Protein AF-A0A0D0BXS2-F1 (afdb_monomer_lite)

Sequence (291 aa):
MDSAITPNTKLHFFMQHTIHWKCDSGHEFTSDPAHFHPALRYTPGDIQRFLSLQSVSKKIILNDYLHYVIPRDPGNGPTSAPGLPPVHLTPSKSCPYSGCRSTASQITCIYTSWPKFLHISPPKEALSNFDGVSIHMSHTLKIPSVFGSNASDTPCVTYELVGRSVFQNGHFTSDLLIPQNGKLSTCHYNDMRGGKLEVHGDETVIDNDPIVGVEDFYAYVRTSDIASVRSDISAIKQAYFDLETAWSKYFRPVYDLTREGAPTVPKSDPSFQRANPHYQLTNNHSMYVNT

Radius of gyration: 23.5 Å; chains: 1; bounding box: 70×74×64 Å

Foldseek 3Di:
DPPPPPPPVLQAAFKKKWWWFAWPVGDIDIDDIAPTQRADEDALVLLVLVCLQVVVDLEAEVQVSLLQQPDFRCDPDPNPGHTHGHPLPPDWDADPDPPDRTTRPHGFKMKMFAHQKHKYFDNVVSCVVPPPHDYFYDQKHWYFLARLDPPPPGDTFMKGWAWFWFDAPNDIKIWGFDDDPNFTFTWIADVVVVGDTHTPGHPCVRRDDPPGGGTGIIMIGTPDPDRMHMYTSVSSVVSNVVSVVSSVVSVDPQDPVVDPDDHDDDDDDPDDDDDDDDDDDDDDDDDDDDD

Structure (mmCIF, N/CA/C/O backbone):
data_AF-A0A0D0BXS2-F1
#
_entry.id   AF-A0A0D0BXS2-F1
#
loop_
_atom_site.group_PDB
_atom_site.id
_atom_site.type_symbol
_atom_site.label_atom_id
_atom_site.label_alt_id
_atom_site.label_comp_id
_atom_site.label_asym_id
_atom_site.label_entity_id
_atom_site.label_seq_id
_atom_site.pdbx_PDB_ins_code
_atom_site.Cartn_x
_atom_site.Cartn_y
_atom_site.Cartn_z
_atom_site.occupancy
_atom_site.B_iso_or_equiv
_atom_site.auth_seq_id
_atom_site.auth_comp_id
_atom_site.auth_asym_id
_atom_site.auth_atom_id
_atom_site.pdbx_PDB_model_num
ATOM 1 N N . MET A 1 1 ? -25.187 2.189 -28.792 1.00 35.41 1 MET A N 1
ATOM 2 C CA . MET A 1 1 ? -25.341 1.379 -27.569 1.00 35.41 1 MET A CA 1
ATOM 3 C C . MET A 1 1 ? -23.968 1.309 -26.948 1.00 35.41 1 MET A C 1
ATOM 5 O O . MET A 1 1 ? -23.161 0.497 -27.380 1.00 35.41 1 MET A O 1
ATOM 9 N N . ASP A 1 2 ? -23.679 2.229 -26.034 1.00 36.03 2 ASP A N 1
ATOM 10 C CA . ASP A 1 2 ? -22.425 2.213 -25.291 1.00 36.03 2 ASP A CA 1
ATOM 11 C C . ASP A 1 2 ? -22.462 0.988 -24.387 1.00 36.03 2 ASP A C 1
ATOM 13 O O . ASP A 1 2 ? -23.286 0.894 -23.476 1.00 36.03 2 ASP A O 1
ATOM 17 N N . SER A 1 3 ? -21.638 -0.008 -24.702 1.00 39.94 3 SER A N 1
ATOM 18 C CA . SER A 1 3 ? -21.429 -1.147 -23.822 1.00 39.94 3 SER A CA 1
ATOM 19 C C . SER A 1 3 ? -20.961 -0.593 -22.483 1.00 39.94 3 SER A C 1
ATOM 21 O O . SER A 1 3 ? -19.855 -0.054 -22.403 1.00 39.94 3 SER A O 1
ATOM 23 N N . ALA A 1 4 ? -21.814 -0.677 -21.461 1.00 44.69 4 ALA A N 1
ATOM 24 C CA . ALA A 1 4 ? -21.466 -0.305 -20.103 1.00 44.69 4 ALA A CA 1
ATOM 25 C C . ALA A 1 4 ? -20.194 -1.070 -19.728 1.00 44.69 4 ALA A C 1
ATOM 27 O O . ALA A 1 4 ? -20.228 -2.289 -19.544 1.00 44.69 4 ALA A O 1
ATOM 28 N N . ILE A 1 5 ? -19.064 -0.360 -19.697 1.00 46.12 5 ILE A N 1
ATOM 29 C CA . ILE A 1 5 ? -17.786 -0.897 -19.247 1.00 46.12 5 ILE A CA 1
ATOM 30 C C . ILE A 1 5 ? -18.046 -1.350 -17.820 1.00 46.12 5 ILE A C 1
ATOM 32 O O . ILE A 1 5 ? -18.224 -0.523 -16.928 1.00 46.12 5 ILE A O 1
ATOM 36 N N . THR A 1 6 ? -18.161 -2.659 -17.615 1.00 47.62 6 THR A N 1
ATOM 37 C CA . THR A 1 6 ? -18.352 -3.204 -16.277 1.00 47.62 6 THR A CA 1
ATOM 38 C C . THR A 1 6 ? -17.103 -2.817 -15.492 1.00 47.62 6 THR A C 1
ATOM 40 O O . THR A 1 6 ? -16.007 -3.204 -15.912 1.00 47.62 6 THR A O 1
ATOM 43 N N . PRO A 1 7 ? -17.211 -2.012 -14.419 1.00 55.47 7 PRO A N 1
ATOM 44 C CA . PRO A 1 7 ? -16.042 -1.598 -13.667 1.00 55.47 7 PRO A CA 1
ATOM 45 C C . PRO A 1 7 ? -15.319 -2.856 -13.206 1.00 55.47 7 PRO A C 1
ATOM 47 O O . PRO A 1 7 ? -15.909 -3.710 -12.541 1.00 55.47 7 PRO A O 1
ATOM 50 N N . ASN A 1 8 ? -14.058 -3.011 -13.606 1.00 69.81 8 ASN A N 1
ATOM 51 C CA . ASN A 1 8 ? -13.262 -4.133 -13.149 1.00 69.81 8 ASN A CA 1
ATOM 52 C C . ASN A 1 8 ? -13.026 -3.926 -11.652 1.00 69.81 8 ASN A C 1
ATOM 54 O O . ASN A 1 8 ? -12.156 -3.153 -11.258 1.00 69.81 8 ASN A O 1
ATOM 58 N N . THR A 1 9 ? -13.823 -4.597 -10.820 1.00 75.06 9 THR A N 1
ATOM 59 C CA . THR A 1 9 ? -13.767 -4.520 -9.353 1.00 75.06 9 THR A CA 1
ATOM 60 C C . THR A 1 9 ? -12.361 -4.777 -8.821 1.00 75.06 9 THR A C 1
ATOM 62 O O . THR A 1 9 ? -11.995 -4.234 -7.784 1.00 75.06 9 THR A O 1
ATOM 65 N N . LYS A 1 10 ? -11.516 -5.502 -9.566 1.00 74.94 10 LYS A N 1
ATOM 66 C CA . LYS A 1 10 ? -10.106 -5.690 -9.213 1.00 74.94 10 LYS A CA 1
ATOM 67 C C . LYS A 1 10 ? -9.336 -4.368 -9.156 1.00 74.94 10 LYS A C 1
ATOM 69 O O . LYS A 1 10 ? -8.554 -4.179 -8.240 1.00 74.94 10 LYS A O 1
ATOM 74 N N . LEU A 1 11 ? -9.611 -3.403 -10.032 1.00 75.94 11 LEU A N 1
ATOM 75 C CA . LEU A 1 11 ? -8.947 -2.089 -9.999 1.00 75.94 11 LEU A CA 1
ATOM 76 C C . LEU A 1 11 ? -9.306 -1.263 -8.752 1.00 75.94 11 LEU A C 1
ATOM 78 O O . LEU A 1 11 ? -8.595 -0.321 -8.407 1.00 75.94 11 LEU A O 1
ATOM 82 N N . HIS A 1 12 ? -10.394 -1.605 -8.056 1.00 85.56 12 HIS A N 1
ATOM 83 C CA . HIS A 1 12 ? -10.779 -0.916 -6.828 1.00 85.56 12 HIS A CA 1
ATOM 84 C C . HIS A 1 12 ? -10.009 -1.392 -5.602 1.00 85.56 12 HIS A C 1
ATOM 86 O O . HIS A 1 12 ? -9.863 -0.594 -4.685 1.00 85.56 12 HIS A O 1
ATOM 92 N N . PHE A 1 13 ? -9.517 -2.631 -5.589 1.00 83.75 13 PHE A N 1
ATOM 93 C CA . PHE A 1 13 ? -8.925 -3.253 -4.396 1.00 83.75 13 PHE A CA 1
ATOM 94 C C . PHE A 1 13 ? -7.504 -3.770 -4.609 1.00 83.75 13 PHE A C 1
ATOM 96 O O . PHE A 1 13 ? -6.814 -4.079 -3.645 1.00 83.75 13 PHE A O 1
ATOM 103 N N . PHE A 1 14 ? -7.061 -3.886 -5.860 1.00 83.56 14 PHE A N 1
ATOM 104 C CA . PHE A 1 14 ? -5.799 -4.520 -6.187 1.00 83.56 14 PHE A CA 1
ATOM 105 C C . PHE A 1 14 ? -4.852 -3.544 -6.871 1.00 83.56 14 PHE A C 1
ATOM 107 O O . PHE A 1 14 ? -5.228 -2.855 -7.821 1.00 83.56 14 PHE A O 1
ATOM 114 N N . MET A 1 15 ? -3.598 -3.536 -6.421 1.00 84.25 15 MET A N 1
ATOM 115 C CA . MET A 1 15 ? -2.531 -2.853 -7.147 1.00 84.25 15 MET A CA 1
ATOM 116 C C . MET A 1 15 ? -2.131 -3.657 -8.382 1.00 84.25 15 MET A C 1
ATOM 118 O O . MET A 1 15 ? -2.290 -4.879 -8.428 1.00 84.25 15 MET A O 1
ATOM 122 N N . GLN A 1 16 ? -1.560 -2.974 -9.366 1.00 83.06 16 GLN A N 1
ATOM 123 C CA . GLN A 1 16 ? -1.000 -3.615 -10.548 1.00 83.06 16 GLN A CA 1
ATOM 124 C C . GLN A 1 16 ? 0.311 -2.949 -10.953 1.00 83.06 16 GLN A C 1
ATOM 126 O O . GLN A 1 16 ? 0.379 -1.727 -11.092 1.00 83.06 16 GLN A O 1
ATOM 131 N N . HIS A 1 17 ? 1.344 -3.761 -11.177 1.00 83.69 17 HIS A N 1
ATOM 132 C CA . HIS A 1 17 ? 2.637 -3.300 -11.670 1.00 83.69 17 HIS A CA 1
ATOM 133 C C . HIS A 1 17 ? 2.771 -3.606 -13.162 1.00 83.69 17 HIS A C 1
ATOM 135 O O . HIS A 1 17 ? 2.571 -4.738 -13.602 1.00 83.69 17 HIS A O 1
ATOM 141 N N . THR A 1 18 ? 3.130 -2.591 -13.939 1.00 85.38 18 THR A N 1
ATOM 142 C CA . THR A 1 18 ? 3.444 -2.706 -15.364 1.00 85.38 18 THR A CA 1
ATOM 143 C C . THR A 1 18 ? 4.918 -2.386 -15.554 1.00 85.38 18 THR A C 1
ATOM 145 O O . THR A 1 18 ? 5.377 -1.305 -15.182 1.00 85.38 18 THR A O 1
ATOM 148 N N . ILE A 1 19 ? 5.667 -3.344 -16.095 1.00 85.69 19 ILE A N 1
ATOM 149 C CA . ILE A 1 19 ? 7.124 -3.269 -16.211 1.00 85.69 19 ILE A CA 1
ATOM 150 C C . ILE A 1 19 ? 7.483 -3.005 -17.668 1.00 85.69 19 ILE A C 1
ATOM 152 O O . ILE A 1 19 ? 7.096 -3.770 -18.557 1.00 85.69 19 ILE A O 1
ATOM 156 N N . HIS A 1 20 ? 8.245 -1.942 -17.904 1.00 88.44 20 HIS A N 1
ATOM 157 C CA . HIS A 1 20 ? 8.787 -1.624 -19.218 1.00 88.44 20 HIS A CA 1
ATOM 158 C C . HIS A 1 20 ? 10.226 -2.104 -19.311 1.00 88.44 20 HIS A C 1
ATOM 160 O O . HIS A 1 20 ? 11.033 -1.880 -18.408 1.00 88.44 20 HIS A O 1
ATOM 166 N N . TRP A 1 21 ? 10.534 -2.756 -20.420 1.00 89.00 21 TRP A N 1
ATOM 167 C CA . TRP A 1 21 ? 11.803 -3.401 -20.695 1.00 89.00 21 TRP A CA 1
ATOM 168 C C . TRP A 1 21 ? 12.449 -2.797 -21.931 1.00 89.00 21 TRP A C 1
ATOM 170 O O . TRP A 1 21 ? 11.766 -2.363 -22.859 1.00 89.00 21 TRP A O 1
ATOM 180 N N . LYS A 1 22 ? 13.776 -2.847 -21.956 1.00 90.69 22 LYS A N 1
ATOM 181 C CA . LYS A 1 22 ? 14.614 -2.571 -23.113 1.00 90.69 22 LYS A CA 1
ATOM 182 C C . LYS A 1 22 ? 15.609 -3.709 -23.288 1.00 90.69 22 LYS A C 1
ATOM 184 O O . LYS A 1 22 ? 16.239 -4.141 -22.321 1.00 90.69 22 LYS A O 1
ATOM 189 N N . CYS A 1 23 ? 15.710 -4.239 -24.504 1.00 90.75 23 CYS A N 1
ATOM 190 C CA . CYS A 1 23 ? 16.700 -5.268 -24.820 1.00 90.75 23 CYS A CA 1
ATOM 191 C C . CYS A 1 23 ? 18.019 -4.679 -25.308 1.00 90.75 23 CYS A C 1
ATOM 193 O O . CYS A 1 23 ? 18.089 -3.505 -25.666 1.00 90.75 23 CYS A O 1
ATOM 195 N N . ASP A 1 24 ? 19.050 -5.524 -25.374 1.00 90.00 24 ASP A N 1
ATOM 196 C CA . ASP A 1 24 ? 20.390 -5.124 -25.826 1.00 90.00 24 ASP A CA 1
ATOM 197 C C . ASP A 1 24 ? 20.403 -4.594 -27.273 1.00 90.00 24 ASP A C 1
ATOM 199 O O . ASP A 1 24 ? 21.264 -3.801 -27.638 1.00 90.00 24 ASP A O 1
ATOM 203 N N . SER A 1 25 ? 19.418 -4.987 -28.093 1.00 90.19 25 SER A N 1
ATOM 204 C CA . SER A 1 25 ? 19.219 -4.446 -29.450 1.00 90.19 25 SER A CA 1
ATOM 205 C C . SER A 1 25 ? 18.475 -3.100 -29.474 1.00 90.19 25 SER A C 1
ATOM 207 O O . SER A 1 25 ? 18.204 -2.567 -30.544 1.00 90.19 25 SER A O 1
ATOM 209 N N . GLY A 1 26 ? 18.095 -2.557 -28.315 1.00 90.88 26 GLY A N 1
ATOM 210 C CA . GLY A 1 26 ? 17.405 -1.275 -28.188 1.00 90.88 26 GLY A CA 1
ATOM 211 C C . GLY A 1 26 ? 15.880 -1.323 -28.311 1.00 90.88 26 GLY A C 1
ATOM 212 O O . GLY A 1 26 ? 15.251 -0.281 -28.140 1.00 90.88 26 GLY A O 1
ATOM 213 N N . HIS A 1 27 ? 15.268 -2.487 -28.558 1.00 92.12 27 HIS A N 1
ATOM 214 C CA . HIS A 1 27 ? 13.808 -2.608 -28.604 1.00 92.12 27 HIS A CA 1
ATOM 215 C C . HIS A 1 27 ? 13.191 -2.404 -27.222 1.00 92.12 27 HIS A C 1
ATOM 217 O O . HIS A 1 27 ? 13.639 -3.010 -26.246 1.00 92.12 27 HIS A O 1
ATOM 223 N N . GLU A 1 28 ? 12.120 -1.617 -27.170 1.00 92.50 28 GLU A N 1
ATOM 224 C CA . GLU A 1 28 ? 11.343 -1.371 -25.960 1.00 92.50 28 GLU A CA 1
ATOM 225 C C . GLU A 1 28 ? 10.018 -2.131 -26.020 1.00 92.50 28 GLU A C 1
ATOM 227 O O . GLU A 1 28 ? 9.359 -2.201 -27.063 1.00 92.50 28 GLU A O 1
ATOM 232 N N . PHE A 1 29 ? 9.646 -2.746 -24.903 1.00 90.00 29 PHE A N 1
ATOM 233 C CA . PHE A 1 29 ? 8.390 -3.473 -24.783 1.00 90.00 29 PHE A CA 1
ATOM 234 C C . PHE A 1 29 ? 7.890 -3.487 -23.346 1.00 90.00 29 PHE A C 1
ATOM 236 O O . PHE A 1 29 ? 8.650 -3.355 -22.388 1.00 90.00 29 PHE A O 1
ATOM 243 N N . THR A 1 30 ? 6.590 -3.683 -23.205 1.00 88.44 30 THR A N 1
ATOM 244 C CA . THR A 1 30 ? 5.925 -3.802 -21.913 1.00 88.44 30 THR A CA 1
ATOM 245 C C . THR A 1 30 ? 5.649 -5.272 -21.659 1.00 88.44 30 THR A C 1
ATOM 247 O O . THR A 1 30 ? 5.166 -5.966 -22.552 1.00 88.44 30 THR A O 1
ATOM 250 N N . SER A 1 31 ? 5.970 -5.776 -20.470 1.00 79.06 31 SER A N 1
ATOM 251 C CA . SER A 1 31 ? 5.491 -7.108 -20.105 1.00 79.06 31 SER A CA 1
ATOM 252 C C . SER A 1 31 ? 4.010 -7.050 -19.769 1.00 79.06 31 SER A C 1
ATOM 254 O O . SER A 1 31 ? 3.573 -6.047 -19.202 1.00 79.06 31 SER A O 1
ATOM 256 N N . ASP A 1 32 ? 3.281 -8.139 -20.021 1.00 71.94 32 ASP A N 1
ATOM 257 C CA . ASP A 1 32 ? 1.911 -8.279 -19.528 1.00 71.94 32 ASP A CA 1
ATOM 258 C C . ASP A 1 32 ? 1.849 -7.845 -18.062 1.00 71.94 32 ASP A C 1
ATOM 260 O O . ASP A 1 32 ? 2.743 -8.207 -17.276 1.00 71.94 32 ASP A O 1
ATOM 264 N N . PRO A 1 33 ? 0.880 -6.988 -17.709 1.00 65.94 33 PRO A N 1
ATOM 265 C CA . PRO A 1 33 ? 0.870 -6.389 -16.397 1.00 65.94 33 PRO A CA 1
ATOM 266 C C . PRO A 1 33 ? 0.733 -7.498 -15.356 1.00 65.94 33 PRO A C 1
ATOM 268 O O . PRO A 1 33 ? 0.005 -8.477 -15.554 1.00 65.94 33 PRO A O 1
ATOM 271 N N . ALA A 1 34 ? 1.484 -7.357 -14.264 1.00 63.41 34 ALA A N 1
ATOM 272 C CA . ALA A 1 34 ? 1.547 -8.364 -13.218 1.00 63.41 34 ALA A CA 1
ATOM 273 C C . ALA A 1 34 ? 0.142 -8.687 -12.683 1.00 63.41 34 ALA A C 1
ATOM 275 O O . ALA A 1 34 ? -0.807 -7.903 -12.826 1.00 63.41 34 ALA A O 1
ATOM 276 N N . HIS A 1 35 ? 0.006 -9.859 -12.063 1.00 68.06 35 HIS A N 1
ATOM 277 C CA . HIS A 1 35 ? -1.232 -10.248 -11.401 1.00 68.06 35 HIS A CA 1
ATOM 278 C C . HIS A 1 35 ? -1.691 -9.162 -10.417 1.00 68.06 35 HIS A C 1
ATOM 280 O O . HIS A 1 35 ? -0.884 -8.530 -9.736 1.00 68.06 35 HIS A O 1
ATOM 286 N N . PHE A 1 36 ? -3.006 -8.939 -10.374 1.00 67.56 36 PHE A N 1
ATOM 287 C CA . PHE A 1 36 ? -3.642 -8.034 -9.422 1.00 67.56 36 PHE A CA 1
ATOM 288 C C . PHE A 1 36 ? -3.231 -8.399 -7.986 1.00 67.56 36 PHE A C 1
ATOM 290 O O . PHE A 1 36 ? -3.393 -9.548 -7.577 1.00 67.56 36 PHE A O 1
ATOM 297 N N . HIS A 1 37 ? -2.738 -7.420 -7.223 1.00 69.31 37 HIS A N 1
ATOM 298 C CA . HIS A 1 37 ? -2.179 -7.601 -5.881 1.00 69.31 37 HIS A CA 1
ATOM 299 C C . HIS A 1 37 ? -3.170 -7.167 -4.778 1.00 69.31 37 HIS A C 1
ATOM 301 O O . HIS A 1 37 ? -3.412 -5.967 -4.651 1.00 69.31 37 HIS A O 1
ATOM 307 N N . PRO A 1 38 ? -3.733 -8.089 -3.967 1.00 58.88 38 PRO A N 1
ATOM 308 C CA . PRO A 1 38 ? -4.860 -7.779 -3.072 1.00 58.88 38 PRO A CA 1
ATOM 309 C C . PRO A 1 38 ? -4.514 -6.973 -1.821 1.00 58.88 38 PRO A C 1
ATOM 311 O O . PRO A 1 38 ? -5.382 -6.297 -1.281 1.00 58.88 38 PRO A O 1
ATOM 314 N N . ALA A 1 39 ? -3.290 -7.091 -1.304 1.00 63.50 39 ALA A N 1
ATOM 315 C CA . ALA A 1 39 ? -2.915 -6.450 -0.045 1.00 63.50 39 ALA A CA 1
ATOM 316 C C . ALA A 1 39 ? -1.403 -6.314 0.080 1.00 63.50 39 ALA A C 1
ATOM 318 O O . ALA A 1 39 ? -0.684 -7.210 -0.347 1.00 63.50 39 ALA A O 1
ATOM 319 N N . LEU A 1 40 ? -0.912 -5.253 0.713 1.00 70.75 40 LEU A N 1
ATOM 320 C CA . LEU A 1 40 ? 0.494 -5.183 1.106 1.00 70.75 40 LEU A CA 1
ATOM 321 C C . LEU A 1 40 ? 0.724 -6.093 2.316 1.00 70.75 40 LEU A C 1
ATOM 323 O O . LEU A 1 40 ? 0.131 -5.883 3.375 1.00 70.75 40 LEU A O 1
ATOM 327 N N . ARG A 1 41 ? 1.573 -7.110 2.145 1.00 68.44 41 ARG A N 1
ATOM 328 C CA . ARG A 1 41 ? 2.027 -8.007 3.214 1.00 68.44 41 ARG A CA 1
ATOM 329 C C . ARG A 1 41 ? 3.519 -7.817 3.411 1.00 68.44 41 ARG A C 1
ATOM 331 O O . ARG A 1 41 ? 4.278 -7.895 2.446 1.00 68.44 41 ARG A O 1
ATOM 338 N N . TYR A 1 42 ? 3.937 -7.611 4.651 1.00 68.75 42 TYR A N 1
ATOM 339 C CA . TYR A 1 42 ? 5.356 -7.549 4.963 1.00 68.75 42 TYR A CA 1
ATOM 340 C C . TYR A 1 42 ? 5.922 -8.959 5.086 1.00 68.75 42 TYR A C 1
ATOM 342 O O . TYR A 1 42 ? 5.246 -9.884 5.539 1.00 68.75 42 TYR A O 1
ATOM 350 N N . THR A 1 43 ? 7.196 -9.101 4.748 1.00 71.25 43 THR A N 1
ATOM 351 C CA . THR A 1 43 ? 7.958 -10.328 4.982 1.00 71.25 43 THR A CA 1
ATOM 352 C C . THR A 1 43 ? 8.866 -10.180 6.210 1.00 71.25 43 THR A C 1
ATOM 354 O O . THR A 1 43 ? 9.257 -9.059 6.547 1.00 71.25 43 THR A O 1
ATOM 357 N N . PRO A 1 44 ? 9.286 -11.280 6.865 1.00 70.94 44 PRO A N 1
ATOM 358 C CA . PRO A 1 44 ? 10.319 -11.223 7.905 1.00 70.94 44 PRO A CA 1
ATOM 359 C C . PRO A 1 44 ? 11.604 -10.542 7.423 1.00 70.94 44 PRO A C 1
ATOM 361 O O . PRO A 1 44 ? 12.218 -9.783 8.168 1.00 70.94 44 PRO A O 1
ATOM 364 N N . GLY A 1 45 ? 11.966 -10.748 6.151 1.00 70.69 45 GLY A N 1
ATOM 365 C CA . GLY A 1 45 ? 13.106 -10.080 5.529 1.00 70.69 45 GLY A CA 1
ATOM 366 C C . GLY A 1 45 ? 12.955 -8.560 5.490 1.00 70.69 45 GLY A C 1
ATOM 367 O O . GLY A 1 45 ? 13.936 -7.855 5.691 1.00 70.69 45 GLY A O 1
ATOM 368 N N . ASP A 1 46 ? 11.740 -8.041 5.301 1.00 70.44 46 ASP A N 1
ATOM 369 C CA . ASP A 1 46 ? 11.484 -6.598 5.325 1.00 70.44 46 ASP A CA 1
ATOM 370 C C . ASP A 1 46 ? 11.653 -5.999 6.715 1.00 70.44 46 ASP A C 1
ATOM 372 O O . ASP A 1 46 ? 12.239 -4.928 6.861 1.00 70.44 46 ASP A O 1
ATOM 376 N N . ILE A 1 47 ? 11.154 -6.702 7.729 1.00 74.50 47 ILE A N 1
ATOM 377 C CA . ILE A 1 47 ? 11.211 -6.266 9.123 1.00 74.50 47 ILE A CA 1
ATOM 378 C C . ILE A 1 47 ? 12.651 -6.306 9.621 1.00 74.50 47 ILE A C 1
ATOM 380 O O . ILE A 1 47 ? 13.147 -5.302 10.124 1.00 74.50 47 ILE A O 1
ATOM 384 N N . GLN A 1 48 ? 13.352 -7.427 9.417 1.00 72.38 48 GLN A N 1
ATOM 385 C CA . GLN A 1 48 ? 14.764 -7.569 9.776 1.00 72.38 48 GLN A CA 1
ATOM 386 C C . GLN A 1 48 ? 15.601 -6.473 9.139 1.00 72.38 48 GLN A C 1
ATOM 388 O O . GLN A 1 48 ? 16.421 -5.834 9.801 1.00 72.38 48 GLN A O 1
ATOM 393 N N . ARG A 1 49 ? 15.368 -6.256 7.843 1.00 71.00 49 ARG A N 1
ATOM 394 C CA . ARG A 1 49 ? 15.996 -5.182 7.111 1.00 71.00 49 ARG A CA 1
ATOM 395 C C . ARG A 1 49 ? 15.666 -3.886 7.868 1.00 71.00 49 ARG A C 1
ATOM 397 O O . ARG A 1 49 ? 16.596 -3.206 8.292 1.00 71.00 49 ARG A O 1
ATOM 404 N N . PHE A 1 50 ? 14.401 -3.486 8.012 1.00 71.56 50 PHE A N 1
ATOM 405 C CA . PHE A 1 50 ? 14.040 -2.161 8.544 1.00 71.56 50 PHE A CA 1
ATOM 406 C C . PHE A 1 50 ? 14.604 -1.910 9.954 1.00 71.56 50 PHE A C 1
ATOM 408 O O . PHE A 1 50 ? 15.083 -0.818 10.259 1.00 71.56 50 PHE A O 1
ATOM 415 N N . LEU A 1 51 ? 14.619 -2.935 10.805 1.00 71.56 51 LEU A N 1
ATOM 416 C CA . LEU A 1 51 ? 15.179 -2.864 12.156 1.00 71.56 51 LEU A CA 1
ATOM 417 C C . LEU A 1 51 ? 16.692 -2.666 12.177 1.00 71.56 51 LEU A C 1
ATOM 419 O O . LEU A 1 51 ? 17.193 -1.915 13.012 1.00 71.56 51 LEU A O 1
ATOM 423 N N . SER A 1 52 ? 17.422 -3.279 11.237 1.00 65.81 52 SER A N 1
ATOM 424 C CA . SER A 1 52 ? 18.869 -3.043 11.088 1.00 65.81 52 SER A CA 1
ATOM 425 C C . SER A 1 52 ? 19.203 -1.575 10.802 1.00 65.81 52 SER A C 1
ATOM 427 O O . SER A 1 52 ? 20.321 -1.124 11.034 1.00 65.81 52 SER A O 1
ATOM 429 N N . LEU A 1 53 ? 18.207 -0.828 10.334 1.00 63.16 53 LEU A N 1
ATOM 430 C CA . LEU A 1 53 ? 18.315 0.541 9.883 1.00 63.16 53 LEU A CA 1
ATOM 431 C C . LEU A 1 53 ? 17.987 1.569 10.955 1.00 63.16 53 LEU A C 1
ATOM 433 O O . LEU A 1 53 ? 18.707 2.544 11.155 1.00 63.16 53 LEU A O 1
ATOM 437 N N . GLN A 1 54 ? 16.857 1.346 11.623 1.00 66.06 54 GLN A N 1
ATOM 438 C CA . GLN A 1 54 ? 16.305 2.272 12.599 1.00 66.06 54 GLN A CA 1
ATOM 439 C C . GLN A 1 54 ? 16.829 2.010 14.006 1.00 66.06 54 GLN A C 1
ATOM 441 O O . GLN A 1 54 ? 16.448 2.770 14.883 1.00 66.06 54 GLN A O 1
ATOM 446 N N . SER A 1 55 ? 17.701 0.998 14.185 1.00 54.88 55 SER A N 1
ATOM 447 C CA . SER A 1 55 ? 18.519 0.599 15.351 1.00 54.88 55 SER A CA 1
ATOM 448 C C . SER A 1 55 ? 17.983 0.991 16.738 1.00 54.88 55 SER A C 1
ATOM 450 O O . SER A 1 55 ? 17.638 0.139 17.550 1.00 54.88 55 SER A O 1
ATOM 452 N N . VAL A 1 56 ? 17.874 2.281 17.017 1.00 61.22 56 VAL A N 1
ATOM 453 C CA . VAL A 1 56 ? 17.310 2.862 18.237 1.00 61.22 56 VAL A CA 1
ATOM 454 C C . VAL A 1 56 ? 15.793 2.642 18.386 1.00 61.22 56 VAL A C 1
ATOM 456 O O . VAL A 1 56 ? 15.300 2.514 19.505 1.00 61.22 56 VAL A O 1
ATOM 459 N N . SER A 1 57 ? 15.038 2.594 17.286 1.00 68.25 57 SER A N 1
ATOM 460 C CA . SER A 1 57 ? 13.579 2.487 17.289 1.00 68.25 57 SER A CA 1
ATOM 461 C C . SER A 1 57 ? 13.122 1.084 16.906 1.00 68.25 57 SER A C 1
ATOM 463 O O . SER A 1 57 ? 13.256 0.656 15.760 1.00 68.25 57 SER A O 1
ATOM 465 N N . LYS A 1 58 ? 12.470 0.400 17.850 1.00 78.44 58 LYS A N 1
ATOM 466 C CA . LYS A 1 58 ? 11.686 -0.812 17.573 1.00 78.44 58 LYS A CA 1
ATOM 467 C C . LYS A 1 58 ? 10.312 -0.501 16.946 1.00 78.44 58 LYS A C 1
ATOM 469 O O . LYS A 1 58 ? 9.467 -1.381 16.843 1.00 78.44 58 LYS A O 1
ATOM 474 N N . LYS A 1 59 ? 10.068 0.746 16.533 1.00 82.81 59 LYS A N 1
ATOM 475 C CA . LYS A 1 59 ? 8.816 1.200 15.917 1.00 82.81 59 LYS A CA 1
ATOM 476 C C . LYS A 1 59 ? 9.017 1.417 14.417 1.00 82.81 59 LYS A C 1
ATOM 478 O O . LYS A 1 59 ? 9.830 2.251 14.019 1.00 82.81 59 LYS A O 1
ATOM 483 N N . ILE A 1 60 ? 8.251 0.696 13.602 1.00 81.38 60 ILE A N 1
ATOM 484 C CA . ILE A 1 60 ? 8.206 0.821 12.139 1.00 81.38 60 ILE A CA 1
ATOM 485 C C . ILE A 1 60 ? 7.020 1.702 11.761 1.00 81.38 60 ILE A C 1
ATOM 487 O O . ILE A 1 60 ? 5.880 1.354 12.056 1.00 81.38 60 ILE A O 1
ATOM 491 N N . ILE A 1 61 ? 7.260 2.831 11.100 1.00 84.56 61 ILE A N 1
ATOM 492 C CA . ILE A 1 61 ? 6.187 3.700 10.604 1.00 84.56 61 ILE A CA 1
ATOM 493 C C . ILE A 1 61 ? 5.808 3.248 9.192 1.00 84.56 61 ILE A C 1
ATOM 495 O O . ILE A 1 61 ? 6.665 3.132 8.317 1.00 84.56 61 ILE A O 1
ATOM 499 N N . LEU A 1 62 ? 4.515 3.011 8.956 1.00 85.00 62 LEU A N 1
ATOM 500 C CA . LEU A 1 62 ? 4.022 2.510 7.669 1.00 85.00 62 LEU A CA 1
ATOM 501 C C . LEU A 1 62 ? 4.404 3.416 6.481 1.00 85.00 62 LEU A C 1
ATOM 503 O O . LEU A 1 62 ? 4.778 2.902 5.432 1.00 85.00 62 LEU A O 1
ATOM 507 N N . ASN A 1 63 ? 4.352 4.744 6.623 1.00 84.44 63 ASN A N 1
ATOM 508 C CA . ASN A 1 63 ? 4.765 5.658 5.547 1.00 84.44 63 ASN A CA 1
ATOM 509 C C . ASN A 1 63 ? 6.219 5.448 5.118 1.00 84.44 63 ASN A C 1
ATOM 511 O O . ASN A 1 63 ? 6.496 5.369 3.921 1.00 84.44 63 ASN A O 1
ATOM 515 N N . ASP A 1 64 ? 7.124 5.297 6.085 1.00 78.81 64 ASP A N 1
ATOM 516 C CA . ASP A 1 64 ? 8.535 5.046 5.802 1.00 78.81 64 ASP A CA 1
ATOM 517 C C . ASP A 1 64 ? 8.683 3.704 5.084 1.00 78.81 64 ASP A C 1
ATOM 519 O O . ASP A 1 64 ? 9.352 3.606 4.059 1.00 78.81 64 ASP A O 1
ATOM 523 N N . TYR A 1 65 ? 7.978 2.673 5.553 1.00 77.56 65 TYR A N 1
ATOM 524 C CA . TYR A 1 65 ? 7.967 1.375 4.886 1.00 77.56 65 TYR A CA 1
ATOM 525 C C . TYR A 1 65 ? 7.509 1.465 3.417 1.00 77.56 65 TYR A C 1
ATOM 527 O O . TYR A 1 65 ? 8.194 0.962 2.522 1.00 77.56 65 TYR A O 1
ATOM 535 N N . LEU A 1 66 ? 6.383 2.133 3.146 1.00 79.00 66 LEU A N 1
ATOM 536 C CA . LEU A 1 66 ? 5.833 2.266 1.791 1.00 79.00 66 LEU A CA 1
ATOM 537 C C . LEU A 1 66 ? 6.738 3.065 0.858 1.00 79.00 66 LEU A C 1
ATOM 539 O O . LEU A 1 66 ? 6.826 2.735 -0.325 1.00 79.00 66 LEU A O 1
ATOM 543 N N . HIS A 1 67 ? 7.406 4.092 1.382 1.00 73.19 67 HIS A N 1
ATOM 544 C CA . HIS A 1 67 ? 8.323 4.920 0.608 1.00 73.19 67 HIS A CA 1
ATOM 545 C C . HIS A 1 67 ? 9.507 4.105 0.064 1.00 73.19 67 HIS A C 1
ATOM 547 O O . HIS A 1 67 ? 9.970 4.353 -1.049 1.00 73.19 67 HIS A O 1
ATOM 553 N N . TYR A 1 68 ? 9.978 3.118 0.832 1.00 64.81 68 TYR A N 1
ATOM 554 C CA . TYR A 1 68 ? 11.238 2.426 0.562 1.00 64.81 68 TYR A CA 1
ATOM 555 C C . TYR A 1 68 ? 11.096 1.017 -0.029 1.00 64.81 68 TYR A C 1
ATOM 557 O O . TYR A 1 68 ? 12.031 0.536 -0.669 1.00 64.81 68 TYR A O 1
ATOM 565 N N . VAL A 1 69 ? 9.972 0.327 0.194 1.00 66.69 69 VAL A N 1
ATOM 566 C CA . VAL A 1 69 ? 9.883 -1.125 -0.068 1.00 66.69 69 VAL A CA 1
ATOM 567 C C . VAL A 1 69 ? 9.040 -1.479 -1.303 1.00 66.69 69 VAL A C 1
ATOM 569 O O . VAL A 1 69 ? 9.186 -2.577 -1.833 1.00 66.69 69 VAL A O 1
ATOM 572 N N . ILE A 1 70 ? 8.229 -0.558 -1.834 1.00 70.19 70 ILE A N 1
ATOM 573 C CA . ILE A 1 70 ? 7.368 -0.756 -3.020 1.00 70.19 70 ILE A CA 1
ATOM 574 C C . ILE A 1 70 ? 8.029 -0.119 -4.259 1.00 70.19 70 ILE A C 1
ATOM 576 O O . ILE A 1 70 ? 8.629 0.944 -4.128 1.00 70.19 70 ILE A O 1
ATOM 580 N N . PRO A 1 71 ? 7.966 -0.726 -5.467 1.00 72.00 71 PRO A N 1
ATOM 581 C CA . PRO A 1 71 ? 7.135 -1.860 -5.879 1.00 72.00 71 PRO A CA 1
ATOM 582 C C . PRO A 1 71 ? 7.798 -3.233 -5.692 1.00 72.00 71 PRO A C 1
ATOM 584 O O . PRO A 1 71 ? 8.964 -3.435 -6.051 1.00 72.00 71 PRO A O 1
ATOM 587 N N . ARG A 1 72 ? 7.016 -4.208 -5.204 1.00 69.50 72 ARG A N 1
ATOM 588 C CA . ARG A 1 72 ? 7.422 -5.617 -5.061 1.00 69.50 72 ARG A CA 1
ATOM 589 C C . ARG A 1 72 ? 6.655 -6.545 -5.977 1.00 69.50 72 ARG A C 1
ATOM 591 O O . ARG A 1 72 ? 5.494 -6.303 -6.289 1.00 69.50 72 ARG A O 1
ATOM 598 N N . ASP A 1 73 ? 7.344 -7.588 -6.424 1.00 62.47 73 ASP A N 1
ATOM 599 C CA . ASP A 1 73 ? 6.696 -8.673 -7.133 1.00 62.47 73 ASP A CA 1
ATOM 600 C C . ASP A 1 73 ? 5.840 -9.428 -6.097 1.00 62.47 73 ASP A C 1
ATOM 602 O O . ASP A 1 73 ? 6.381 -9.833 -5.068 1.00 62.47 73 ASP A O 1
ATOM 606 N N . PRO A 1 74 ? 4.523 -9.622 -6.295 1.00 52.03 74 PRO A N 1
ATOM 607 C CA . PRO A 1 74 ? 3.735 -10.528 -5.443 1.00 52.03 74 PRO A CA 1
ATOM 608 C C . PRO A 1 74 ? 4.310 -11.946 -5.426 1.00 52.03 74 PRO A C 1
ATOM 610 O O . PRO A 1 74 ? 4.012 -12.748 -4.546 1.00 52.03 74 PRO A O 1
ATOM 613 N N . GLY A 1 75 ? 5.122 -12.249 -6.431 1.00 50.19 75 GLY A N 1
ATOM 614 C CA . GLY A 1 75 ? 5.572 -13.566 -6.755 1.00 50.19 75 GLY A CA 1
ATOM 615 C C . GLY A 1 75 ? 4.566 -14.316 -7.576 1.00 50.19 75 GLY A C 1
ATOM 616 O O . GLY A 1 75 ? 3.363 -14.098 -7.492 1.00 50.19 75 GLY A O 1
ATOM 617 N N . ASN A 1 76 ? 5.071 -15.284 -8.330 1.00 43.59 76 ASN A N 1
ATOM 618 C CA . ASN A 1 76 ? 4.257 -16.257 -9.055 1.00 43.59 76 ASN A CA 1
ATOM 619 C C . ASN A 1 76 ? 3.509 -17.232 -8.110 1.00 43.59 76 ASN A C 1
ATOM 621 O O . ASN A 1 76 ? 3.201 -18.354 -8.503 1.00 43.59 76 ASN A O 1
ATOM 625 N N . GLY A 1 77 ? 3.289 -16.858 -6.846 1.00 43.09 77 GLY A N 1
ATOM 626 C CA . GLY A 1 77 ? 2.631 -17.678 -5.838 1.00 43.09 77 GLY A CA 1
ATOM 627 C C . GLY A 1 77 ? 1.124 -17.398 -5.732 1.00 43.09 77 GLY A C 1
ATOM 628 O O . GLY A 1 77 ? 0.627 -16.424 -6.298 1.00 43.09 77 GLY A O 1
ATOM 629 N N . PRO A 1 78 ? 0.366 -18.253 -5.021 1.00 40.69 78 PRO A N 1
ATOM 630 C CA . PRO A 1 78 ? -1.062 -18.046 -4.765 1.00 40.69 78 PRO A CA 1
ATOM 631 C C . PRO A 1 78 ? -1.328 -16.725 -4.023 1.00 40.69 78 PRO A C 1
ATOM 633 O O . PRO A 1 78 ? -0.417 -16.123 -3.472 1.00 40.69 78 PRO A O 1
ATOM 636 N N . THR A 1 79 ? -2.592 -16.299 -3.929 1.00 41.25 79 THR A N 1
ATOM 637 C CA . THR A 1 79 ? -3.050 -15.065 -3.242 1.00 41.25 79 THR A CA 1
ATOM 638 C C . THR A 1 79 ? -2.561 -14.912 -1.785 1.00 41.25 79 THR A C 1
ATOM 640 O O . THR A 1 79 ? -2.644 -13.829 -1.212 1.00 41.25 79 THR A O 1
ATOM 643 N N . SER A 1 80 ? -2.040 -15.985 -1.185 1.00 40.78 80 SER A N 1
ATOM 644 C CA . SER A 1 80 ? -1.448 -16.041 0.153 1.00 40.78 80 SER A CA 1
ATOM 645 C C . SER A 1 80 ? 0.087 -16.017 0.191 1.00 40.78 80 SER A C 1
ATOM 647 O O . SER A 1 80 ? 0.647 -15.981 1.287 1.00 40.78 80 SER A O 1
ATOM 649 N N . ALA A 1 81 ? 0.773 -16.057 -0.955 1.00 42.56 81 ALA A N 1
ATOM 650 C CA . ALA A 1 81 ? 2.227 -16.094 -1.015 1.00 42.56 81 ALA A CA 1
ATOM 651 C C . ALA A 1 81 ? 2.835 -14.797 -0.452 1.00 42.56 81 ALA A C 1
ATOM 653 O O . ALA A 1 81 ? 2.295 -13.710 -0.682 1.00 42.56 81 ALA A O 1
ATOM 654 N N . PRO A 1 82 ? 3.937 -14.889 0.313 1.00 49.44 82 PRO A N 1
ATOM 655 C CA . PRO A 1 82 ? 4.658 -13.706 0.757 1.00 49.44 82 PRO A CA 1
ATOM 656 C C . PRO A 1 82 ? 5.162 -12.939 -0.468 1.00 49.44 82 PRO A C 1
ATOM 658 O O . PRO A 1 82 ? 5.640 -13.558 -1.420 1.00 49.44 82 PRO A O 1
ATOM 661 N N . GLY A 1 83 ? 5.071 -11.606 -0.432 1.00 53.53 83 GLY A N 1
ATOM 662 C CA . GLY A 1 83 ? 5.616 -10.757 -1.491 1.00 53.53 83 GLY A CA 1
ATOM 663 C C . GLY A 1 83 ? 7.072 -11.134 -1.780 1.00 53.53 83 GLY A C 1
ATOM 664 O O . GLY A 1 83 ? 7.910 -11.155 -0.876 1.00 53.53 83 GLY A O 1
ATOM 665 N N . LEU A 1 84 ? 7.339 -11.481 -3.035 1.00 55.06 84 LEU A N 1
ATOM 666 C CA . LEU A 1 84 ? 8.636 -11.845 -3.601 1.00 55.06 84 LEU A CA 1
ATOM 667 C C . LEU A 1 84 ? 9.567 -10.615 -3.727 1.00 55.06 84 LEU A C 1
ATOM 669 O O . LEU A 1 84 ? 9.215 -9.526 -3.253 1.00 55.06 84 LEU A O 1
ATOM 673 N N . PRO A 1 85 ? 10.798 -10.765 -4.283 1.00 63.38 85 PRO A N 1
ATOM 674 C CA . PRO A 1 85 ? 11.739 -9.660 -4.442 1.00 63.38 85 PRO A CA 1
ATOM 675 C C . PRO A 1 85 ? 11.123 -8.396 -5.064 1.00 63.38 85 PRO A C 1
ATOM 677 O O . PRO A 1 85 ? 10.119 -8.455 -5.776 1.00 63.38 85 PRO A O 1
ATOM 680 N N . PRO A 1 86 ? 11.753 -7.232 -4.843 1.00 71.25 86 PRO A N 1
ATOM 681 C CA . PRO A 1 86 ? 11.411 -6.009 -5.554 1.00 71.25 86 PRO A CA 1
ATOM 682 C C . PRO A 1 86 ? 11.241 -6.231 -7.067 1.00 71.25 86 PRO A C 1
ATOM 684 O O . PRO A 1 86 ? 12.065 -6.904 -7.684 1.00 71.25 86 PRO A O 1
ATOM 687 N N . VAL A 1 87 ? 10.219 -5.618 -7.683 1.00 74.94 87 VAL A N 1
ATOM 688 C CA . VAL A 1 87 ? 9.904 -5.798 -9.124 1.00 74.94 87 VAL A CA 1
ATOM 689 C C . VAL A 1 87 ? 11.092 -5.424 -10.018 1.00 74.94 87 VAL A C 1
ATOM 691 O O . VAL A 1 87 ? 11.298 -5.961 -11.100 1.00 74.94 87 VAL A O 1
ATOM 694 N N . HIS A 1 88 ? 11.922 -4.491 -9.564 1.00 73.69 88 HIS A N 1
ATOM 695 C CA . HIS A 1 88 ? 13.110 -4.062 -10.293 1.00 73.69 88 HIS A CA 1
ATOM 696 C C . HIS A 1 88 ? 14.257 -5.091 -10.298 1.00 73.69 88 HIS A C 1
ATOM 698 O O . HIS A 1 88 ? 15.246 -4.893 -11.007 1.00 73.69 88 HIS A O 1
ATOM 704 N N . LEU A 1 89 ? 14.138 -6.158 -9.502 1.00 70.94 89 LEU A N 1
ATOM 705 C CA . LEU A 1 89 ? 15.040 -7.311 -9.463 1.00 70.94 89 LEU A CA 1
ATOM 706 C C . LEU A 1 89 ? 14.440 -8.537 -10.168 1.00 70.94 89 LEU A C 1
ATOM 708 O O . LEU A 1 89 ? 15.026 -9.618 -10.115 1.00 70.94 89 LEU A O 1
ATOM 712 N N . THR A 1 90 ? 13.283 -8.393 -10.826 1.00 74.19 90 THR A N 1
ATOM 713 C CA . THR A 1 90 ? 12.683 -9.465 -11.625 1.00 74.19 90 THR A CA 1
ATOM 714 C C . THR A 1 90 ? 13.678 -9.937 -12.700 1.00 74.19 90 THR A C 1
ATOM 716 O O . THR A 1 90 ? 14.316 -9.099 -13.347 1.00 74.19 90 THR A O 1
ATOM 719 N N . PRO A 1 91 ? 13.821 -11.261 -12.923 1.00 76.38 91 PRO A N 1
ATOM 720 C CA . PRO A 1 91 ? 14.727 -11.798 -13.934 1.00 76.38 91 PRO A CA 1
ATOM 721 C C . PRO A 1 91 ? 14.476 -11.230 -15.334 1.00 76.38 91 PRO A C 1
ATOM 723 O O . PRO A 1 91 ? 13.336 -10.955 -15.717 1.00 76.38 91 PRO A O 1
ATOM 726 N N . SER A 1 92 ? 15.552 -11.115 -16.114 1.00 78.75 92 SER A N 1
ATOM 727 C CA . SER A 1 92 ? 15.527 -10.714 -17.522 1.00 78.75 92 SER A CA 1
ATOM 728 C C . SER A 1 92 ? 14.525 -11.541 -18.334 1.00 78.75 92 SER A C 1
ATOM 730 O O . SER A 1 92 ? 14.450 -12.761 -18.184 1.00 78.75 92 SER A O 1
ATOM 732 N N . LYS A 1 93 ? 13.785 -10.893 -19.240 1.00 79.44 93 LYS A N 1
ATOM 733 C CA . LYS A 1 93 ? 12.840 -11.559 -20.157 1.00 79.44 93 LYS A CA 1
ATOM 734 C C . LYS A 1 93 ? 13.423 -11.678 -21.565 1.00 79.44 93 LYS A C 1
ATOM 736 O O . LYS A 1 93 ? 14.289 -10.902 -21.941 1.00 79.44 93 LYS A O 1
ATOM 741 N N . SER A 1 94 ? 12.964 -12.624 -22.377 1.00 85.56 94 SER A N 1
ATOM 742 C CA . SER A 1 94 ? 13.331 -12.656 -23.803 1.00 85.56 94 SER A CA 1
ATOM 743 C C . SER A 1 94 ? 12.674 -11.498 -24.557 1.00 85.56 94 SER A C 1
ATOM 745 O O . SER A 1 94 ? 11.547 -11.114 -24.242 1.00 85.56 94 SER A O 1
ATOM 747 N N . CYS A 1 95 ? 13.365 -10.936 -25.553 1.00 89.50 95 CYS A N 1
ATOM 748 C CA . CYS A 1 95 ? 12.770 -9.916 -26.412 1.00 89.50 95 CYS A CA 1
ATOM 749 C C . CYS A 1 95 ? 11.626 -10.528 -27.249 1.00 89.50 95 CYS A C 1
ATOM 751 O O . CYS A 1 95 ? 11.855 -11.540 -27.911 1.00 89.50 95 CYS A O 1
ATOM 753 N N . PRO A 1 96 ? 10.414 -9.940 -27.257 1.00 89.62 96 PRO A N 1
ATOM 754 C CA . PRO A 1 96 ? 9.280 -10.492 -28.001 1.00 89.62 96 PRO A CA 1
ATOM 755 C C . PRO A 1 96 ? 9.308 -10.148 -29.500 1.00 89.62 96 PRO A C 1
ATOM 757 O O . PRO A 1 96 ? 8.500 -10.671 -30.264 1.00 89.62 96 PRO A O 1
ATOM 760 N N . TYR A 1 97 ? 10.203 -9.257 -29.941 1.00 89.94 97 TYR A N 1
ATOM 761 C CA . TYR A 1 97 ? 10.281 -8.843 -31.341 1.00 89.94 97 TYR A CA 1
ATOM 762 C C . TYR A 1 97 ? 10.835 -9.969 -32.216 1.00 89.94 97 TYR A C 1
ATOM 764 O O . TYR A 1 97 ? 11.898 -10.530 -31.941 1.00 89.94 97 TYR A O 1
ATOM 772 N N . SER A 1 98 ? 10.126 -10.264 -33.308 1.00 90.88 98 SER A N 1
ATOM 773 C CA . SER A 1 98 ? 10.516 -11.307 -34.259 1.00 90.88 98 SER A CA 1
ATOM 774 C C . SER A 1 98 ? 11.939 -11.087 -34.780 1.00 90.88 98 SER A C 1
ATOM 776 O O . SER A 1 98 ? 12.311 -9.981 -35.168 1.00 90.88 98 SER A O 1
ATOM 778 N N . GLY A 1 99 ? 12.750 -12.146 -34.766 1.00 88.06 99 GLY A N 1
ATOM 779 C CA . GLY A 1 99 ? 14.149 -12.108 -35.200 1.00 88.06 99 GLY A CA 1
ATOM 780 C C . GLY A 1 99 ? 15.142 -11.555 -34.169 1.00 88.06 99 GLY A C 1
ATOM 781 O O . GLY A 1 99 ? 16.347 -11.719 -34.357 1.00 88.06 99 GLY A O 1
ATOM 782 N N . CYS A 1 100 ? 14.687 -10.974 -33.055 1.00 88.44 100 CYS A N 1
ATOM 783 C CA . CYS A 1 100 ? 15.571 -10.529 -31.981 1.00 88.44 100 CYS A CA 1
ATOM 784 C C . CYS A 1 100 ? 15.890 -11.694 -31.030 1.00 88.44 100 CYS A C 1
ATOM 786 O O . CYS A 1 100 ? 15.017 -12.199 -30.332 1.00 88.44 100 CYS A O 1
ATOM 788 N N . ARG A 1 101 ? 17.160 -12.120 -30.980 1.00 84.25 101 ARG A N 1
ATOM 789 C CA . ARG A 1 101 ? 17.644 -13.161 -30.046 1.00 84.25 101 ARG A CA 1
ATOM 790 C C . ARG A 1 101 ? 18.246 -12.589 -28.758 1.00 84.25 101 ARG A C 1
ATOM 792 O O . ARG A 1 101 ? 18.824 -13.334 -27.973 1.00 84.25 101 ARG A O 1
ATOM 799 N N . SER A 1 102 ? 18.147 -11.275 -28.556 1.00 82.38 102 SER A N 1
ATOM 800 C CA . SER A 1 102 ? 18.677 -10.609 -27.368 1.00 82.38 102 SER A CA 1
ATOM 801 C C . SER A 1 102 ? 17.824 -10.896 -26.136 1.00 82.38 102 SER A C 1
ATOM 803 O O . SER A 1 102 ? 16.595 -11.005 -26.200 1.00 82.38 102 SER A O 1
ATOM 805 N N . THR A 1 103 ? 18.482 -10.933 -24.986 1.00 73.94 103 THR A N 1
ATOM 806 C CA . THR A 1 103 ? 17.824 -10.860 -23.685 1.00 73.94 103 THR A CA 1
ATOM 807 C C . THR A 1 103 ? 17.411 -9.417 -23.394 1.00 73.94 103 THR A C 1
ATOM 809 O O . THR A 1 103 ? 18.116 -8.465 -23.727 1.00 73.94 103 THR A O 1
ATOM 812 N N . ALA A 1 104 ? 16.241 -9.229 -22.793 1.00 66.69 104 ALA A N 1
ATOM 813 C CA . ALA A 1 104 ? 15.839 -7.959 -22.211 1.00 66.69 104 ALA A CA 1
ATOM 814 C C . ALA A 1 104 ? 16.557 -7.781 -20.882 1.00 66.69 104 ALA A C 1
ATOM 816 O O . ALA A 1 104 ? 16.154 -8.314 -19.848 1.00 66.69 104 ALA A O 1
ATOM 817 N N . SER A 1 105 ? 17.683 -7.088 -20.955 1.00 67.19 105 SER A N 1
ATOM 818 C CA . SER A 1 105 ? 18.630 -6.928 -19.860 1.00 67.19 105 SER A CA 1
ATOM 819 C C . SER A 1 105 ? 18.243 -5.798 -18.908 1.00 67.19 105 SER A C 1
ATOM 821 O O . SER A 1 105 ? 18.699 -5.792 -17.764 1.00 67.19 105 SER A O 1
ATOM 823 N N . GLN A 1 106 ? 17.381 -4.865 -19.336 1.00 81.44 106 GLN A N 1
ATOM 824 C CA . GLN A 1 106 ? 17.101 -3.656 -18.573 1.00 81.44 106 GLN A CA 1
ATOM 825 C C . GLN A 1 106 ? 15.605 -3.359 -18.447 1.00 81.44 106 GLN A C 1
ATOM 827 O O . GLN A 1 106 ? 14.912 -3.115 -19.430 1.00 81.44 106 GLN A O 1
ATOM 832 N N . ILE A 1 107 ? 15.121 -3.291 -17.208 1.00 83.06 107 ILE A N 1
ATOM 833 C CA . ILE A 1 107 ? 13.871 -2.596 -16.879 1.00 83.06 107 ILE A CA 1
ATOM 834 C C . ILE A 1 107 ? 14.141 -1.101 -17.026 1.00 83.06 107 ILE A C 1
ATOM 836 O O . ILE A 1 107 ? 15.110 -0.622 -16.451 1.00 83.06 107 ILE A O 1
ATOM 840 N N . THR A 1 108 ? 13.332 -0.360 -17.776 1.00 85.25 108 THR A N 1
ATOM 841 C CA . THR A 1 108 ? 13.499 1.093 -17.954 1.00 85.25 108 THR A CA 1
ATOM 842 C C . THR A 1 108 ? 12.668 1.877 -16.949 1.00 85.25 108 THR A C 1
ATOM 844 O O . THR A 1 108 ? 13.177 2.787 -16.298 1.00 85.25 108 THR A O 1
ATOM 847 N N . CYS A 1 109 ? 11.411 1.483 -16.759 1.00 86.88 109 CYS A N 1
ATOM 848 C CA . CYS A 1 109 ? 10.520 2.082 -15.775 1.00 86.88 109 CYS A CA 1
ATOM 849 C C . CYS A 1 109 ? 9.451 1.093 -15.298 1.00 86.88 109 CYS A C 1
ATOM 851 O O . CYS A 1 109 ? 9.173 0.075 -15.941 1.00 86.88 109 CYS A O 1
ATOM 853 N N . ILE A 1 110 ? 8.856 1.409 -14.149 1.00 85.69 110 ILE A N 1
ATOM 854 C CA . ILE A 1 110 ? 7.759 0.652 -13.551 1.00 85.69 110 ILE A CA 1
ATOM 855 C C . ILE A 1 110 ? 6.594 1.607 -13.320 1.00 85.69 110 ILE A C 1
ATOM 857 O O . ILE A 1 110 ? 6.753 2.644 -12.672 1.00 85.69 110 ILE A O 1
ATOM 861 N N . TYR A 1 111 ? 5.421 1.233 -13.821 1.00 87.06 111 TYR A N 1
ATOM 862 C CA . TYR A 1 111 ? 4.165 1.892 -13.493 1.00 87.06 111 TYR A CA 1
ATOM 863 C C . TYR A 1 111 ? 3.430 1.075 -12.443 1.00 87.06 111 TYR A C 1
ATOM 865 O O . TYR A 1 111 ? 3.215 -0.122 -12.616 1.00 87.06 111 TYR A O 1
ATOM 873 N N . THR A 1 112 ? 3.029 1.724 -11.358 1.00 86.25 112 THR A N 1
ATOM 874 C CA . THR A 1 112 ? 2.196 1.121 -10.318 1.00 86.25 112 THR A CA 1
ATOM 875 C C . THR A 1 112 ? 0.837 1.786 -10.336 1.00 86.25 112 THR A C 1
ATOM 877 O O . THR A 1 112 ? 0.739 2.975 -10.043 1.00 86.25 112 THR A O 1
ATOM 880 N N . SER A 1 113 ? -0.196 1.019 -10.675 1.00 87.81 113 SER A N 1
ATOM 881 C CA . SER A 1 113 ? -1.582 1.419 -10.472 1.00 87.81 113 SER A CA 1
ATOM 882 C C . SER A 1 113 ? -1.981 1.094 -9.037 1.00 87.81 113 SER A C 1
ATOM 884 O O . SER A 1 113 ? -1.876 -0.048 -8.590 1.00 87.81 113 SER A O 1
ATOM 886 N N . TRP A 1 114 ? -2.392 2.128 -8.320 1.00 88.81 114 TRP A N 1
ATOM 887 C CA . TRP A 1 114 ? -2.808 2.113 -6.932 1.00 88.81 114 TRP A CA 1
ATOM 888 C C . TRP A 1 114 ? -4.339 2.034 -6.849 1.00 88.81 114 TRP A C 1
ATOM 890 O O . TRP A 1 114 ? -5.021 2.815 -7.522 1.00 88.81 114 TRP A O 1
ATOM 900 N N . PRO A 1 115 ? -4.899 1.124 -6.037 1.00 89.31 115 PRO A N 1
ATOM 901 C CA . PRO A 1 115 ? -6.335 0.894 -5.978 1.00 89.31 115 PRO A CA 1
ATOM 902 C C . PRO A 1 115 ? -7.093 2.071 -5.352 1.00 89.31 115 PRO A C 1
ATOM 904 O O . PRO A 1 115 ? -6.515 3.023 -4.830 1.00 89.31 115 PRO A O 1
ATOM 907 N N . LYS A 1 116 ? -8.427 2.036 -5.409 1.00 91.56 116 LYS A N 1
ATOM 908 C CA . LYS A 1 116 ? -9.252 3.000 -4.660 1.00 91.56 116 LYS A CA 1
ATOM 909 C C . LYS A 1 116 ? -9.249 2.682 -3.164 1.00 91.56 116 LYS A C 1
ATOM 911 O O . LYS A 1 116 ? -9.261 3.604 -2.353 1.00 91.56 116 LYS A O 1
ATOM 916 N N . PHE A 1 117 ? -9.219 1.400 -2.829 1.00 91.75 117 PHE A N 1
ATOM 917 C CA . PHE A 1 117 ? -9.141 0.871 -1.481 1.00 91.75 117 PHE A CA 1
ATOM 918 C C . PHE A 1 117 ? -7.865 0.052 -1.349 1.00 91.75 117 PHE A C 1
ATOM 920 O O . PHE A 1 117 ? -7.625 -0.863 -2.135 1.00 91.75 117 PHE A O 1
ATOM 927 N N . LEU A 1 118 ? -7.038 0.400 -0.373 1.00 90.38 118 LEU A N 1
ATOM 928 C CA . LEU A 1 118 ? -5.792 -0.294 -0.090 1.00 90.38 118 LEU A CA 1
ATOM 929 C C . LEU A 1 118 ? -5.943 -1.058 1.222 1.00 90.38 118 LEU A C 1
ATOM 931 O O . LEU A 1 118 ? -6.302 -0.481 2.247 1.00 90.38 118 LEU A O 1
ATOM 935 N N . HIS A 1 119 ? -5.665 -2.358 1.183 1.00 88.31 119 HIS A N 1
ATOM 936 C CA . HIS A 1 119 ? -5.634 -3.204 2.370 1.00 88.31 119 HIS A CA 1
ATOM 937 C C . HIS A 1 119 ? -4.189 -3.492 2.765 1.00 88.31 119 HIS A C 1
ATOM 939 O O . HIS A 1 119 ? -3.352 -3.838 1.923 1.00 88.31 119 HIS A O 1
ATOM 945 N N . ILE A 1 120 ? -3.899 -3.345 4.054 1.00 86.00 120 ILE A N 1
ATOM 946 C CA . ILE A 1 120 ? -2.571 -3.580 4.618 1.00 86.00 120 ILE A CA 1
ATOM 947 C C . ILE A 1 120 ? -2.730 -4.488 5.827 1.00 86.00 120 ILE A C 1
ATOM 949 O O . ILE A 1 120 ? -3.361 -4.108 6.812 1.00 86.00 120 ILE A O 1
ATOM 953 N N . SER A 1 121 ? -2.149 -5.682 5.756 1.00 82.75 121 SER A N 1
ATOM 954 C CA . SER A 1 121 ? -2.152 -6.615 6.881 1.00 82.75 121 SER A CA 1
ATOM 955 C C . SER A 1 121 ? -0.874 -6.434 7.696 1.00 82.75 121 SER A C 1
ATOM 957 O O . SER A 1 121 ? 0.221 -6.547 7.127 1.00 82.75 121 SER A O 1
ATOM 959 N N . PRO A 1 122 ? -0.968 -6.158 9.011 1.00 74.88 122 PRO A N 1
ATOM 960 C CA . PRO A 1 122 ? 0.203 -6.175 9.867 1.00 74.88 122 PRO A CA 1
ATOM 961 C C . PRO A 1 122 ? 0.807 -7.587 9.841 1.00 74.88 122 PRO A C 1
ATOM 963 O O . PRO A 1 122 ? 0.088 -8.586 9.885 1.00 74.88 122 PRO A O 1
ATOM 966 N N . PRO A 1 123 ? 2.131 -7.715 9.769 1.00 72.44 123 PRO A N 1
ATOM 967 C CA . PRO A 1 123 ? 2.784 -8.985 9.531 1.00 72.44 123 PRO A CA 1
ATOM 968 C C . PRO A 1 123 ? 3.052 -9.675 10.8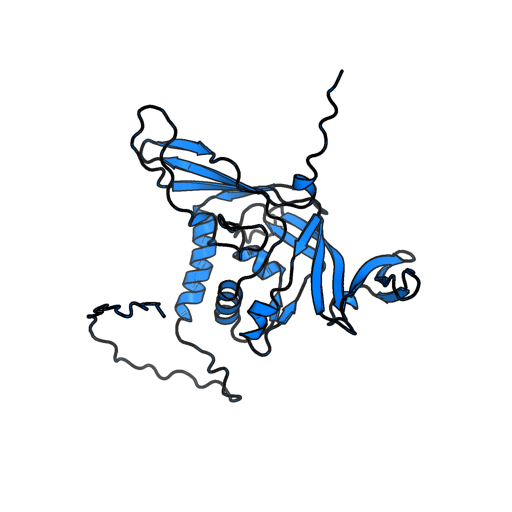67 1.00 72.44 123 PRO A C 1
ATOM 970 O O . PRO A 1 123 ? 4.198 -9.860 11.261 1.00 72.44 123 PRO A O 1
ATOM 973 N N . LYS A 1 124 ? 1.996 -10.010 11.610 1.00 71.88 124 LYS A N 1
ATOM 974 C CA . LYS A 1 124 ? 2.116 -10.501 12.993 1.00 71.88 124 LYS A CA 1
ATOM 975 C C . LYS A 1 124 ? 2.993 -11.745 13.120 1.00 71.88 124 LYS A C 1
ATOM 977 O O . LYS A 1 124 ? 3.852 -11.797 13.992 1.00 71.88 124 LYS A O 1
ATOM 982 N N . GLU A 1 125 ? 2.845 -12.693 12.197 1.00 68.75 125 GLU A N 1
ATOM 983 C CA . GLU A 1 125 ? 3.715 -13.876 12.101 1.00 68.75 125 GLU A CA 1
ATOM 984 C C . GLU A 1 125 ? 5.173 -13.517 11.798 1.00 68.75 125 GLU A C 1
ATOM 986 O O . GLU A 1 125 ? 6.099 -14.204 12.212 1.00 68.75 125 GLU A O 1
ATOM 991 N N . ALA A 1 126 ? 5.409 -12.433 11.061 1.00 67.81 126 ALA A N 1
ATOM 992 C CA . ALA A 1 126 ? 6.764 -11.984 10.804 1.00 67.81 126 ALA A CA 1
ATOM 993 C C . ALA A 1 126 ? 7.345 -11.275 12.036 1.00 67.81 126 ALA A C 1
ATOM 995 O O . ALA A 1 126 ? 8.496 -11.534 12.375 1.00 67.81 126 ALA A O 1
ATOM 996 N N . LEU A 1 127 ? 6.546 -10.450 12.730 1.00 73.50 127 LEU A N 1
ATOM 997 C CA . LEU A 1 127 ? 6.913 -9.737 13.960 1.00 73.50 127 LEU A CA 1
ATOM 998 C C . LEU A 1 127 ? 7.184 -10.667 15.141 1.00 73.50 127 LEU A C 1
ATOM 1000 O O . LEU A 1 127 ? 7.973 -10.299 16.003 1.00 73.50 127 LEU A O 1
ATOM 1004 N N . SER A 1 128 ? 6.615 -11.877 15.178 1.00 77.38 128 SER A N 1
ATOM 1005 C CA . SER A 1 128 ? 6.879 -12.835 16.264 1.00 77.38 128 SER A CA 1
ATOM 1006 C C . SER A 1 128 ? 8.356 -13.230 16.381 1.00 77.38 128 SER A C 1
ATOM 1008 O O . SER A 1 128 ? 8.773 -13.734 17.418 1.00 77.38 128 SER A O 1
ATOM 1010 N N . ASN A 1 129 ? 9.152 -12.996 15.333 1.00 76.81 129 ASN A N 1
ATOM 1011 C CA . ASN A 1 129 ? 10.598 -13.220 15.335 1.00 76.81 129 ASN A CA 1
ATOM 1012 C C . ASN A 1 129 ? 11.408 -11.988 15.790 1.00 76.81 129 ASN A C 1
ATOM 1014 O O . ASN A 1 129 ? 12.634 -12.056 15.845 1.00 76.81 129 ASN A O 1
ATOM 1018 N N . PHE A 1 130 ? 10.752 -10.862 16.089 1.00 79.12 130 PHE A N 1
ATOM 1019 C CA . PHE A 1 130 ? 11.386 -9.581 16.406 1.00 79.12 130 PHE A CA 1
ATOM 1020 C C . PHE A 1 130 ? 10.803 -8.986 17.691 1.00 79.12 130 PHE A C 1
ATOM 1022 O O . PHE A 1 130 ? 9.878 -8.175 17.669 1.00 79.12 130 PHE A O 1
ATOM 1029 N N . ASP A 1 131 ? 11.365 -9.386 18.831 1.00 81.31 131 ASP A N 1
ATOM 1030 C CA . ASP A 1 131 ? 10.823 -9.012 20.135 1.00 81.31 131 ASP A CA 1
ATOM 1031 C C . ASP A 1 131 ? 10.845 -7.493 20.403 1.00 81.31 131 ASP A C 1
ATOM 1033 O O . ASP A 1 131 ? 11.846 -6.790 20.195 1.00 81.31 131 ASP A O 1
ATOM 1037 N N . GLY A 1 132 ? 9.715 -6.988 20.899 1.00 80.75 132 GLY A N 1
ATOM 1038 C CA . GLY A 1 132 ? 9.455 -5.574 21.162 1.00 80.75 132 GLY A CA 1
ATOM 1039 C C . GLY A 1 132 ? 9.282 -4.700 19.918 1.00 80.75 132 GLY A C 1
ATOM 1040 O O . GLY A 1 132 ? 9.272 -3.478 20.060 1.00 80.75 132 GLY A O 1
ATOM 1041 N N . VAL A 1 133 ? 9.187 -5.286 18.719 1.00 83.25 133 VAL A N 1
ATOM 1042 C CA . VAL A 1 133 ? 8.987 -4.537 17.474 1.00 83.25 133 VAL A CA 1
ATOM 1043 C C . VAL A 1 133 ? 7.512 -4.333 17.191 1.00 83.25 133 VAL A C 1
ATOM 1045 O O . VAL A 1 133 ? 6.736 -5.283 17.155 1.00 83.25 133 VAL A O 1
ATOM 1048 N N . SER A 1 134 ? 7.136 -3.083 16.941 1.00 82.75 134 SER A N 1
ATOM 1049 C CA . SER A 1 134 ? 5.775 -2.694 16.596 1.00 82.75 134 SER A CA 1
ATOM 1050 C C . SER A 1 134 ? 5.731 -1.982 15.251 1.00 82.75 134 SER A C 1
ATOM 1052 O O . SER A 1 134 ? 6.669 -1.288 14.850 1.00 82.75 134 SER A O 1
ATOM 1054 N N . ILE A 1 135 ? 4.619 -2.154 14.539 1.00 82.56 135 ILE A N 1
ATOM 1055 C CA . ILE A 1 135 ? 4.325 -1.391 13.328 1.00 82.56 135 ILE A CA 1
ATOM 1056 C C . ILE A 1 135 ? 3.229 -0.401 13.662 1.00 82.56 135 ILE A C 1
ATOM 1058 O O . ILE A 1 135 ? 2.148 -0.778 14.096 1.00 82.56 135 ILE A O 1
ATOM 1062 N N . HIS A 1 136 ? 3.519 0.868 13.428 1.00 86.06 136 HIS A N 1
ATOM 1063 C CA . HIS A 1 136 ? 2.575 1.944 13.606 1.00 86.06 136 HIS A CA 1
ATOM 1064 C C . HIS A 1 136 ? 1.950 2.294 12.266 1.00 86.06 136 HIS A C 1
ATOM 1066 O O . HIS A 1 136 ? 2.607 2.815 11.352 1.00 86.06 136 HIS A O 1
ATOM 1072 N N . MET A 1 137 ? 0.657 2.021 12.168 1.00 87.56 137 MET A N 1
ATOM 1073 C CA . MET A 1 137 ? -0.145 2.473 11.044 1.00 87.56 137 MET A CA 1
ATOM 1074 C C . MET A 1 137 ? -0.274 3.997 11.100 1.00 87.56 137 MET A C 1
ATOM 1076 O O . MET A 1 137 ? -0.172 4.613 12.155 1.00 87.56 137 MET A O 1
ATOM 1080 N N . SER A 1 138 ? -0.380 4.640 9.944 1.00 90.69 138 SER A N 1
ATOM 1081 C CA . SER A 1 138 ? -0.558 6.097 9.859 1.00 90.69 138 SER A CA 1
ATOM 1082 C C . SER A 1 138 ? -1.985 6.387 9.411 1.00 90.69 138 SER A C 1
ATOM 1084 O O . SER A 1 138 ? -2.462 5.687 8.520 1.00 90.69 138 SER A O 1
ATOM 1086 N N . HIS A 1 139 ? -2.654 7.417 9.945 1.00 92.75 139 HIS A N 1
ATOM 1087 C CA . HIS A 1 139 ? -3.971 7.835 9.427 1.00 92.75 139 HIS A CA 1
ATOM 1088 C C . HIS A 1 139 ? -3.908 8.317 7.990 1.00 92.75 139 HIS A C 1
ATOM 1090 O O . HIS A 1 139 ? -4.868 8.159 7.248 1.00 92.75 139 HIS A O 1
ATOM 1096 N N . THR A 1 140 ? -2.777 8.891 7.587 1.00 94.12 140 THR A N 1
ATOM 1097 C CA . THR A 1 140 ? -2.558 9.356 6.222 1.00 94.12 140 THR A CA 1
ATOM 1098 C C . THR A 1 140 ? -1.362 8.647 5.624 1.00 94.12 140 THR A C 1
ATOM 1100 O O . THR A 1 140 ? -0.284 8.639 6.223 1.00 94.12 140 THR A O 1
ATOM 1103 N N . LEU A 1 141 ? -1.534 8.110 4.419 1.00 92.44 141 LEU A N 1
ATOM 1104 C CA . LEU A 1 141 ? -0.432 7.592 3.617 1.00 92.44 141 LEU A CA 1
ATOM 1105 C C . LEU A 1 141 ? -0.077 8.575 2.514 1.00 92.44 141 LEU A C 1
ATOM 1107 O O . LEU A 1 141 ? -0.972 9.134 1.876 1.00 92.44 141 LEU A O 1
ATOM 1111 N N . LYS A 1 142 ? 1.221 8.765 2.277 1.00 90.62 142 LYS A N 1
ATOM 1112 C CA . LYS A 1 142 ? 1.738 9.579 1.172 1.00 90.62 142 LYS A CA 1
ATOM 1113 C C . LYS A 1 142 ? 2.770 8.784 0.392 1.00 90.62 142 LYS A C 1
ATOM 1115 O O . LYS A 1 142 ? 3.858 8.510 0.888 1.00 90.62 142 LYS A O 1
ATOM 1120 N N . ILE A 1 143 ? 2.421 8.433 -0.838 1.00 87.06 143 ILE A N 1
ATOM 1121 C CA . ILE A 1 143 ? 3.293 7.687 -1.742 1.00 87.06 143 ILE A CA 1
ATOM 1122 C C . ILE A 1 143 ? 3.687 8.617 -2.892 1.00 87.06 143 ILE A C 1
ATOM 1124 O O . ILE A 1 143 ? 2.814 8.991 -3.680 1.00 87.06 143 ILE A O 1
ATOM 1128 N N . PRO A 1 144 ? 4.966 8.997 -3.023 1.00 85.50 144 PRO A N 1
ATOM 1129 C CA . PRO A 1 144 ? 5.420 9.851 -4.113 1.00 85.50 144 PRO A CA 1
ATOM 1130 C C . PRO A 1 144 ? 5.108 9.263 -5.495 1.00 85.50 144 PRO A C 1
ATOM 1132 O O . PRO A 1 144 ? 5.230 8.060 -5.716 1.00 85.50 144 PRO A O 1
ATOM 1135 N N . SER A 1 145 ? 4.753 10.129 -6.447 1.00 81.81 145 SER A N 1
ATOM 1136 C CA . SER A 1 145 ? 4.539 9.775 -7.861 1.00 81.81 145 SER A CA 1
ATOM 1137 C C . SER A 1 145 ? 5.808 9.341 -8.593 1.00 81.81 145 SER A C 1
ATOM 1139 O O . SER A 1 145 ? 5.704 8.750 -9.668 1.00 81.81 145 SER A O 1
ATOM 1141 N N . VAL A 1 146 ? 6.965 9.560 -7.961 1.00 78.50 146 VAL A N 1
ATOM 1142 C CA . VAL A 1 146 ? 8.279 9.037 -8.328 1.00 78.50 146 VAL A CA 1
ATOM 1143 C C . VAL A 1 146 ? 8.909 8.426 -7.076 1.00 78.50 146 VAL A C 1
ATOM 1145 O O . VAL A 1 146 ? 9.182 9.132 -6.105 1.00 78.50 146 VAL A O 1
ATOM 1148 N N . PHE A 1 147 ? 9.137 7.113 -7.084 1.00 70.31 147 PHE A N 1
ATOM 1149 C CA . PHE A 1 147 ? 9.723 6.390 -5.948 1.00 70.31 147 PHE A CA 1
ATOM 1150 C C . PHE A 1 147 ? 11.110 6.941 -5.596 1.00 70.31 147 PHE A C 1
ATOM 1152 O O . PHE A 1 147 ? 11.926 7.185 -6.485 1.00 70.31 147 PHE A O 1
ATOM 1159 N N . GLY A 1 148 ? 11.367 7.122 -4.298 1.00 60.84 148 GLY A N 1
ATOM 1160 C CA . GLY A 1 148 ? 12.624 7.674 -3.784 1.00 60.84 148 GLY A CA 1
ATOM 1161 C C . GLY A 1 148 ? 12.789 9.186 -3.964 1.00 60.84 148 GLY A C 1
ATOM 1162 O O . GLY A 1 148 ? 13.824 9.730 -3.583 1.00 60.84 148 GLY A O 1
ATOM 1163 N N . SER A 1 149 ? 11.801 9.887 -4.534 1.00 68.50 149 SER A N 1
ATOM 1164 C CA . SER A 1 149 ? 11.837 11.347 -4.560 1.00 68.50 149 SER A CA 1
ATOM 1165 C C . SER A 1 149 ? 11.615 11.906 -3.156 1.00 68.50 149 SER A C 1
ATOM 1167 O O . SER A 1 149 ? 10.576 11.669 -2.539 1.00 68.50 149 SER A O 1
ATOM 1169 N N . ASN A 1 150 ? 12.576 12.703 -2.693 1.00 67.69 150 ASN A N 1
ATOM 1170 C CA . ASN A 1 150 ? 12.482 13.483 -1.458 1.00 67.69 150 ASN A CA 1
ATOM 1171 C C . ASN A 1 150 ? 12.050 14.937 -1.714 1.00 67.69 150 ASN A C 1
ATOM 1173 O O . ASN A 1 150 ? 12.041 15.748 -0.788 1.00 67.69 150 ASN A O 1
ATOM 1177 N N . ALA A 1 151 ? 11.734 15.295 -2.964 1.00 77.75 151 ALA A N 1
ATOM 1178 C CA . ALA A 1 151 ? 11.311 16.648 -3.294 1.00 77.75 151 ALA A CA 1
ATOM 1179 C C . ALA A 1 151 ? 9.911 16.903 -2.716 1.00 77.75 151 ALA A C 1
ATOM 1181 O O . ALA A 1 151 ? 8.972 16.147 -2.982 1.00 77.75 151 ALA A O 1
ATOM 1182 N N . SER A 1 152 ? 9.786 17.952 -1.904 1.00 79.31 152 SER A N 1
ATOM 1183 C CA . SER A 1 152 ? 8.578 18.271 -1.131 1.00 79.31 152 SER A CA 1
ATOM 1184 C C . SER A 1 152 ? 7.356 18.598 -1.993 1.00 79.31 152 SER A C 1
ATOM 1186 O O . SER A 1 152 ? 6.228 18.522 -1.511 1.00 79.31 152 SER A O 1
ATOM 1188 N N . ASP A 1 153 ? 7.577 18.947 -3.256 1.00 85.69 153 ASP A N 1
ATOM 1189 C CA . ASP A 1 153 ? 6.579 19.259 -4.273 1.00 85.69 153 ASP A CA 1
ATOM 1190 C C . ASP A 1 153 ? 6.184 18.048 -5.132 1.00 85.69 153 ASP A C 1
ATOM 1192 O O . ASP A 1 153 ? 5.288 18.163 -5.970 1.00 85.69 153 ASP A O 1
ATOM 1196 N N . THR A 1 154 ? 6.802 16.878 -4.921 1.00 85.38 154 THR A N 1
ATOM 1197 C CA . THR A 1 154 ? 6.465 15.665 -5.677 1.00 85.38 154 THR A CA 1
ATOM 1198 C C . THR A 1 154 ? 4.994 15.312 -5.447 1.00 85.38 154 THR A C 1
ATOM 1200 O O . THR A 1 154 ? 4.605 15.027 -4.307 1.00 85.38 154 THR A O 1
ATOM 1203 N N . PRO A 1 155 ? 4.160 15.255 -6.504 1.00 89.62 155 PRO A N 1
ATOM 1204 C CA . PRO A 1 155 ? 2.775 14.830 -6.365 1.00 89.62 155 PRO A CA 1
ATOM 1205 C C . PRO A 1 155 ? 2.717 13.447 -5.721 1.00 89.62 155 PRO A C 1
ATOM 1207 O O . PRO A 1 155 ? 3.517 12.579 -6.068 1.00 89.62 155 PRO A O 1
ATOM 1210 N N . CYS A 1 156 ? 1.789 13.227 -4.795 1.00 91.25 156 CYS A N 1
ATOM 1211 C CA . CYS A 1 156 ? 1.676 11.966 -4.069 1.00 91.25 156 CYS A CA 1
ATOM 1212 C C . CYS A 1 156 ? 0.323 11.307 -4.325 1.00 91.25 156 CYS A C 1
ATOM 1214 O O . CYS A 1 156 ? -0.707 11.978 -4.380 1.00 91.25 156 CYS A O 1
ATOM 1216 N N . VAL A 1 157 ? 0.321 9.979 -4.401 1.00 92.00 157 VAL A N 1
ATOM 1217 C CA . VAL A 1 157 ? -0.883 9.203 -4.126 1.00 92.00 157 VAL A CA 1
ATOM 1218 C C . VAL A 1 157 ? -1.130 9.271 -2.623 1.00 92.00 157 VAL A C 1
ATOM 1220 O O . VAL A 1 157 ? -0.255 8.903 -1.835 1.00 92.00 157 VAL A O 1
ATOM 1223 N N . THR A 1 158 ? -2.302 9.755 -2.225 1.00 94.94 158 THR A N 1
ATOM 1224 C CA . THR A 1 158 ? -2.670 9.900 -0.815 1.00 94.94 158 THR A CA 1
ATOM 1225 C C . THR A 1 158 ? -3.809 8.974 -0.444 1.00 94.94 158 THR A C 1
ATOM 1227 O O . THR A 1 158 ? -4.748 8.780 -1.221 1.00 94.94 158 THR A O 1
ATOM 1230 N N . TYR A 1 159 ? -3.729 8.418 0.761 1.00 95.75 159 TYR A N 1
ATOM 1231 C CA . TYR A 1 159 ? -4.796 7.623 1.353 1.00 95.75 159 TYR A CA 1
ATOM 1232 C C . TYR A 1 159 ? -5.110 8.085 2.766 1.00 95.75 159 TYR A C 1
ATOM 1234 O O . TYR A 1 159 ? -4.224 8.572 3.466 1.00 95.75 159 TYR A O 1
ATOM 1242 N N . GLU A 1 160 ? -6.342 7.837 3.191 1.00 96.69 160 GLU A N 1
ATOM 1243 C CA . GLU A 1 160 ? -6.792 7.987 4.571 1.00 96.69 160 GLU A CA 1
ATOM 1244 C C . GLU A 1 160 ? -7.236 6.642 5.138 1.00 96.69 160 GLU A C 1
ATOM 1246 O O . GLU A 1 160 ? -7.867 5.841 4.443 1.00 96.69 160 GLU A O 1
ATOM 1251 N N . LEU A 1 161 ? -6.877 6.386 6.393 1.00 96.25 161 LEU A N 1
ATOM 1252 C CA . LEU A 1 161 ? -7.345 5.236 7.152 1.00 96.25 161 LEU A CA 1
ATOM 1253 C C . LEU A 1 161 ? -8.859 5.358 7.342 1.00 96.25 161 LEU A C 1
ATOM 1255 O O . LEU A 1 161 ? -9.345 6.396 7.781 1.00 96.25 161 LEU A O 1
ATOM 1259 N N . VAL A 1 162 ? -9.598 4.295 7.031 1.00 96.88 162 VAL A N 1
ATOM 1260 C CA . VAL A 1 162 ? -11.056 4.241 7.247 1.00 96.88 162 VAL A CA 1
ATOM 1261 C C . VAL A 1 162 ? -11.456 3.252 8.332 1.00 96.88 162 VAL A C 1
ATOM 1263 O O . VAL A 1 162 ? -12.569 3.321 8.846 1.00 96.88 162 VAL A O 1
ATOM 1266 N N . GLY A 1 163 ? -10.568 2.328 8.694 1.00 96.06 163 GLY A N 1
ATOM 1267 C CA . GLY A 1 163 ? -10.847 1.346 9.728 1.00 96.06 163 GLY A CA 1
ATOM 1268 C C . GLY A 1 163 ? -9.859 0.189 9.747 1.00 96.06 163 GLY A C 1
ATOM 1269 O O . GLY A 1 163 ? -8.928 0.121 8.941 1.00 96.06 163 GLY A O 1
ATOM 1270 N N . ARG A 1 164 ? -10.104 -0.751 10.654 1.00 94.69 164 ARG A N 1
ATOM 1271 C CA . ARG A 1 164 ? -9.405 -2.031 10.751 1.00 94.69 164 ARG A CA 1
ATOM 1272 C C . ARG A 1 164 ? -10.378 -3.165 11.037 1.00 94.69 164 ARG A C 1
ATOM 1274 O O . ARG A 1 164 ? -11.408 -2.964 11.680 1.00 94.69 164 ARG A O 1
ATOM 1281 N N . SER A 1 165 ? -10.015 -4.361 10.595 1.00 94.06 165 SER A N 1
ATOM 1282 C CA . SER A 1 165 ? -10.673 -5.604 10.989 1.00 94.06 165 SER A CA 1
ATOM 1283 C C . SER A 1 165 ? -9.870 -6.299 12.084 1.00 94.06 165 SER A C 1
ATOM 1285 O O . SER A 1 165 ? -8.637 -6.337 12.032 1.00 94.06 165 SER A O 1
ATOM 1287 N N . VAL A 1 166 ? -10.572 -6.842 13.077 1.00 92.56 166 VAL A N 1
ATOM 1288 C CA . VAL A 1 166 ? -9.986 -7.520 14.236 1.00 92.56 166 VAL A CA 1
ATOM 1289 C C . VAL A 1 166 ? -10.608 -8.904 14.364 1.00 92.56 166 VAL A C 1
ATOM 1291 O O . VAL A 1 166 ? -11.825 -9.037 14.491 1.00 92.56 166 VAL A O 1
ATOM 1294 N N . PHE A 1 167 ? -9.775 -9.940 14.359 1.00 90.81 167 PHE A N 1
ATOM 1295 C CA . PHE A 1 167 ? -10.191 -11.317 14.584 1.00 90.81 167 PHE A CA 1
ATOM 1296 C C . PHE A 1 167 ? -10.079 -11.686 16.065 1.00 90.81 167 PHE A C 1
ATOM 1298 O O . PHE A 1 167 ? -9.019 -11.562 16.680 1.00 90.81 167 PHE A O 1
ATOM 1305 N N . GLN A 1 168 ? -11.168 -12.173 16.649 1.00 87.56 168 GLN A N 1
ATOM 1306 C CA . GLN A 1 168 ? -11.245 -12.555 18.052 1.00 87.56 168 GLN A CA 1
ATOM 1307 C C . GLN A 1 168 ? -12.173 -13.759 18.224 1.00 87.56 168 GLN A C 1
ATOM 1309 O O . GLN A 1 168 ? -13.316 -13.731 17.782 1.00 87.56 168 GLN A O 1
ATOM 1314 N N . ASN A 1 169 ? -11.718 -14.799 18.932 1.00 87.81 169 ASN A N 1
ATOM 1315 C CA . ASN A 1 169 ? -12.553 -15.941 19.338 1.00 87.81 169 ASN A CA 1
ATOM 1316 C C . ASN A 1 169 ? -13.357 -16.579 18.183 1.00 87.81 169 ASN A C 1
ATOM 1318 O O . ASN A 1 169 ? -14.514 -16.951 18.363 1.00 87.81 169 ASN A O 1
ATOM 1322 N N . GLY A 1 170 ? -12.756 -16.699 16.993 1.00 89.56 170 GLY A N 1
ATOM 1323 C CA . GLY A 1 170 ? -13.428 -17.279 15.824 1.00 89.56 170 GLY A CA 1
ATOM 1324 C C . GLY A 1 170 ? -14.357 -16.320 15.074 1.00 89.56 170 GLY A C 1
ATOM 1325 O O . GLY A 1 170 ? -15.133 -16.770 14.237 1.00 89.56 170 GLY A O 1
ATOM 1326 N N . HIS A 1 171 ? -14.299 -15.021 15.365 1.00 92.81 171 HIS A N 1
ATOM 1327 C CA . HIS A 1 171 ? -15.227 -14.018 14.857 1.00 92.81 171 HIS A CA 1
ATOM 1328 C C . HIS A 1 171 ? -14.499 -12.713 14.477 1.00 92.81 171 HIS A C 1
ATOM 1330 O O . HIS A 1 171 ? -13.499 -12.352 15.095 1.00 92.81 171 HIS A O 1
ATOM 1336 N N . PHE A 1 172 ? -14.986 -12.007 13.451 1.00 93.88 172 PHE A N 1
ATOM 1337 C CA . PHE A 1 172 ? -14.423 -10.733 12.997 1.00 93.88 172 PHE A CA 1
ATOM 1338 C C . PHE A 1 172 ? -15.260 -9.552 13.470 1.00 93.88 172 PHE A C 1
ATOM 1340 O O . PHE A 1 172 ? -16.432 -9.434 13.126 1.00 93.88 172 PHE A O 1
ATOM 1347 N N . THR A 1 173 ? -14.608 -8.625 14.159 1.00 95.12 173 THR A N 1
ATOM 1348 C CA . THR A 1 173 ? -15.152 -7.306 14.486 1.00 95.12 173 THR A CA 1
ATOM 1349 C C . THR A 1 173 ? -14.451 -6.233 13.658 1.00 95.12 173 THR A C 1
ATOM 1351 O O . THR A 1 173 ? -13.512 -6.511 12.900 1.00 95.12 173 THR A O 1
ATOM 1354 N N . SER A 1 174 ? -14.929 -4.994 13.722 1.00 95.38 174 SER A N 1
ATOM 1355 C CA . SER A 1 174 ? -14.303 -3.884 13.001 1.00 95.38 174 SER A CA 1
ATOM 1356 C C . SER A 1 174 ? -14.322 -2.605 13.815 1.00 95.38 174 SER A C 1
ATOM 1358 O O . SER A 1 174 ? -15.347 -2.265 14.396 1.00 95.38 174 SER A O 1
ATOM 1360 N N . ASP A 1 175 ? -13.211 -1.878 13.783 1.00 95.69 175 ASP A N 1
ATOM 1361 C CA . ASP A 1 175 ? -13.156 -0.486 14.219 1.00 95.69 175 ASP A CA 1
ATOM 1362 C C . ASP A 1 175 ? -13.154 0.392 12.965 1.00 95.69 175 ASP A C 1
ATOM 1364 O O . ASP A 1 175 ? -12.348 0.193 12.056 1.00 95.69 175 ASP A O 1
ATOM 1368 N N . LEU A 1 176 ? -14.072 1.347 12.892 1.00 96.50 176 LEU A N 1
ATOM 1369 C CA . LEU A 1 176 ? -14.310 2.212 11.742 1.00 96.50 176 LEU A CA 1
ATOM 1370 C C . LEU A 1 176 ? -14.128 3.669 12.151 1.00 96.50 176 LEU A C 1
ATOM 1372 O O . LEU A 1 176 ? -14.607 4.083 13.204 1.00 96.50 176 LEU A O 1
ATOM 1376 N N . LEU A 1 177 ? -13.499 4.463 11.294 1.00 96.94 177 LEU A N 1
ATOM 1377 C CA . LEU A 1 177 ? -13.406 5.906 11.465 1.00 96.94 177 LEU A CA 1
ATOM 1378 C C . LEU A 1 177 ? -14.593 6.568 10.762 1.00 96.94 177 LEU A C 1
ATOM 1380 O O . LEU A 1 177 ? -14.671 6.596 9.534 1.00 96.94 177 LEU A O 1
ATOM 1384 N N . ILE A 1 178 ? -15.543 7.078 11.548 1.00 95.44 178 ILE A N 1
ATOM 1385 C CA . ILE A 1 178 ? -16.804 7.638 11.051 1.00 95.44 178 ILE A CA 1
ATOM 1386 C C . ILE A 1 178 ? -16.962 9.078 11.551 1.00 95.44 178 ILE A C 1
ATOM 1388 O O . ILE A 1 178 ? -16.822 9.322 12.750 1.00 95.44 178 ILE A O 1
ATOM 1392 N N . PRO A 1 179 ? -17.288 10.047 10.676 1.00 94.75 179 PRO A N 1
ATOM 1393 C CA . PRO A 1 179 ? -17.635 11.395 11.109 1.00 94.75 179 PRO A CA 1
ATOM 1394 C C . PRO A 1 179 ? -18.909 11.407 11.969 1.00 94.75 179 PRO A C 1
ATOM 1396 O O . PRO A 1 179 ? -19.991 11.054 11.503 1.00 94.75 179 PRO A O 1
ATOM 1399 N N . GLN A 1 180 ? -18.792 11.863 13.213 1.00 92.56 180 GLN A N 1
ATOM 1400 C CA . GLN A 1 180 ? -19.873 12.098 14.165 1.00 92.56 180 GLN A CA 1
ATOM 1401 C C . GLN A 1 180 ? -19.870 13.579 14.554 1.00 92.56 180 GLN A C 1
ATOM 1403 O O . GLN A 1 180 ? -18.889 14.098 15.084 1.00 92.56 180 GLN A O 1
ATOM 1408 N N . ASN A 1 181 ? -20.964 14.294 14.276 1.00 92.00 181 ASN A N 1
ATOM 1409 C CA . ASN A 1 181 ? -21.096 15.726 14.593 1.00 92.00 181 ASN A CA 1
ATOM 1410 C C . ASN A 1 181 ? -19.933 16.595 14.060 1.00 92.00 181 ASN A C 1
ATOM 1412 O O . ASN A 1 181 ? -19.481 17.526 14.724 1.00 92.00 181 ASN A O 1
ATOM 1416 N N . GLY A 1 182 ? -19.424 16.270 12.868 1.00 91.31 182 GLY A N 1
ATOM 1417 C CA . GLY A 1 182 ? -18.320 16.994 12.229 1.00 91.31 182 GLY A CA 1
ATOM 1418 C C . GLY A 1 182 ? -16.922 16.664 12.764 1.00 91.31 182 GLY A C 1
ATOM 1419 O O . GLY A 1 182 ? -15.958 17.276 12.314 1.00 91.31 182 GLY A O 1
ATOM 1420 N N . LYS A 1 183 ? -16.790 15.703 13.686 1.00 93.75 183 LYS A N 1
ATOM 1421 C CA . LYS A 1 183 ? -15.502 15.174 14.156 1.00 93.75 183 LYS A CA 1
ATOM 1422 C C . LYS A 1 183 ? -15.374 13.707 13.786 1.00 93.75 183 LYS A C 1
ATOM 1424 O O . LYS A 1 183 ? -16.367 12.989 13.793 1.00 93.75 183 LYS A O 1
ATOM 1429 N N . LEU A 1 184 ? -14.174 13.258 13.447 1.00 94.94 184 LEU A N 1
ATOM 1430 C CA . LEU A 1 184 ? -13.940 11.840 13.206 1.00 94.94 184 LEU A CA 1
ATOM 1431 C C . LEU A 1 184 ? -14.005 11.090 14.546 1.00 94.94 184 LEU A C 1
ATOM 1433 O O . LEU A 1 184 ? -13.632 11.623 15.587 1.00 94.94 184 LEU A O 1
ATOM 1437 N N . SER A 1 185 ? -14.573 9.892 14.556 1.00 96.44 185 SER A N 1
ATOM 1438 C CA . SER A 1 185 ? -14.703 9.078 15.765 1.00 96.44 185 SER A CA 1
ATOM 1439 C C . SER A 1 185 ? -14.454 7.620 15.432 1.00 96.44 185 SER A C 1
ATOM 1441 O O . SER A 1 185 ? -14.821 7.161 14.348 1.00 96.44 185 SER A O 1
ATOM 1443 N N . THR A 1 186 ? -13.857 6.890 16.369 1.00 96.69 186 THR A N 1
ATOM 1444 C CA . THR A 1 186 ? -13.699 5.442 16.250 1.00 96.69 186 THR A CA 1
ATOM 1445 C C . THR A 1 186 ? -14.989 4.767 16.705 1.00 96.69 186 THR A C 1
ATOM 1447 O O . THR A 1 186 ? -15.404 4.892 17.860 1.00 96.69 186 THR A O 1
ATOM 1450 N N . CYS A 1 187 ? -15.637 4.057 15.788 1.00 95.56 187 CYS A N 1
ATOM 1451 C CA . CYS A 1 187 ? -16.845 3.281 16.023 1.00 95.56 187 CYS A CA 1
ATOM 1452 C C . CYS A 1 187 ? -16.548 1.790 15.886 1.00 95.56 187 CYS A C 1
ATOM 1454 O O . CYS A 1 187 ? -15.956 1.368 14.900 1.00 95.56 187 CYS A O 1
ATOM 1456 N N . HIS A 1 188 ? -17.011 0.985 16.829 1.00 95.12 188 HIS A N 1
ATOM 1457 C CA . HIS A 1 188 ? -16.850 -0.458 16.813 1.00 95.12 188 HIS A CA 1
ATOM 1458 C C . HIS A 1 188 ? -18.108 -1.152 16.307 1.00 95.12 188 HIS A C 1
ATOM 1460 O O . HIS A 1 188 ? -19.227 -0.783 16.667 1.00 95.12 188 HIS A O 1
ATOM 1466 N N . TYR A 1 189 ? -17.919 -2.174 15.481 1.00 94.94 189 TYR A N 1
ATOM 1467 C CA . TYR A 1 189 ? -18.971 -3.032 14.961 1.00 94.94 189 TYR A CA 1
ATOM 1468 C C . TYR A 1 189 ? -18.716 -4.487 15.348 1.00 94.94 189 TYR A C 1
ATOM 1470 O O . TYR A 1 189 ? -17.658 -5.050 15.053 1.00 94.94 189 TYR A O 1
ATOM 1478 N N . ASN A 1 190 ? -19.730 -5.101 15.955 1.00 94.19 190 ASN A N 1
ATOM 1479 C CA . ASN A 1 190 ? -19.747 -6.506 16.338 1.00 94.19 190 ASN A CA 1
ATOM 1480 C C . ASN A 1 190 ? -21.169 -7.060 16.138 1.00 94.19 190 ASN A C 1
ATOM 1482 O O . ASN A 1 190 ? -22.105 -6.684 16.854 1.00 94.19 190 ASN A O 1
ATOM 1486 N N . ASP A 1 191 ? -21.349 -7.930 15.144 1.00 93.94 191 ASP A N 1
ATOM 1487 C CA . ASP A 1 191 ? -22.657 -8.507 14.804 1.00 93.94 191 ASP A CA 1
ATOM 1488 C C . ASP A 1 191 ? -23.203 -9.403 15.934 1.00 93.94 191 ASP A C 1
ATOM 1490 O O . ASP A 1 191 ? -24.396 -9.354 16.241 1.00 93.94 191 ASP A O 1
ATOM 1494 N N . MET A 1 192 ? -22.324 -10.099 16.658 1.00 92.25 192 MET A N 1
ATOM 1495 C CA . MET A 1 192 ? -22.654 -10.943 17.807 1.00 92.25 192 MET A CA 1
ATOM 1496 C C . MET A 1 192 ? -23.150 -10.140 19.017 1.00 92.25 192 MET A C 1
ATOM 1498 O O . MET A 1 192 ? -23.774 -10.707 19.915 1.00 92.25 192 MET A O 1
ATOM 1502 N N . ARG A 1 193 ? -22.922 -8.819 19.052 1.00 88.06 193 ARG A N 1
ATOM 1503 C CA . ARG A 1 193 ? -23.445 -7.899 20.084 1.00 88.06 193 ARG A CA 1
ATOM 1504 C C . ARG A 1 193 ? -24.625 -7.061 19.585 1.00 88.06 193 ARG A C 1
ATOM 1506 O O . ARG A 1 193 ? -24.867 -5.954 20.055 1.00 88.06 193 ARG A O 1
ATOM 1513 N N . GLY A 1 194 ? -25.390 -7.599 18.637 1.00 88.00 194 GLY A N 1
ATOM 1514 C CA . GLY A 1 194 ? -26.589 -6.957 18.098 1.00 88.00 194 GLY A CA 1
ATOM 1515 C C . GLY A 1 194 ? -26.330 -6.061 16.886 1.00 88.00 194 GLY A C 1
ATOM 1516 O O . GLY A 1 194 ? -27.260 -5.384 16.446 1.00 88.00 194 GLY A O 1
ATOM 1517 N N . GLY A 1 195 ? -25.104 -6.055 16.346 1.00 88.06 195 GLY A N 1
ATOM 1518 C CA . GLY A 1 195 ? -24.781 -5.454 15.048 1.00 88.06 195 GLY A CA 1
ATOM 1519 C C . GLY A 1 195 ? -24.987 -3.946 14.974 1.00 88.06 195 GLY A C 1
ATOM 1520 O O . GLY A 1 195 ? -25.320 -3.422 13.911 1.00 88.06 195 GLY A O 1
ATOM 1521 N N . LYS A 1 196 ? -24.826 -3.243 16.096 1.00 91.88 196 LYS A N 1
ATOM 1522 C CA . LYS A 1 196 ? -24.882 -1.779 16.145 1.00 91.88 196 LYS A CA 1
ATOM 1523 C C . LYS A 1 196 ? -23.473 -1.206 16.173 1.00 91.88 196 LYS A C 1
ATOM 1525 O O . LYS A 1 196 ? -22.562 -1.820 16.715 1.00 91.88 196 LYS A O 1
ATOM 1530 N N . LEU A 1 197 ? -23.323 -0.022 15.586 1.00 93.81 197 LEU A N 1
ATOM 1531 C CA . LEU A 1 197 ? -22.102 0.763 15.713 1.00 93.81 197 LEU A CA 1
ATOM 1532 C C . LEU A 1 197 ? -22.071 1.427 17.090 1.00 93.81 197 LEU A C 1
ATOM 1534 O O . LEU A 1 197 ? -22.970 2.198 17.429 1.00 93.81 197 LEU A O 1
ATOM 1538 N N . GLU A 1 198 ? -21.035 1.130 17.862 1.00 94.81 198 GLU A N 1
ATOM 1539 C CA . GLU A 1 198 ? -20.795 1.685 19.193 1.00 94.81 198 GLU A CA 1
ATOM 1540 C C . GLU A 1 198 ? -19.656 2.705 19.112 1.00 94.81 198 GLU A C 1
ATOM 1542 O O . GLU A 1 198 ? -18.585 2.405 18.597 1.00 94.81 198 GLU A O 1
ATOM 1547 N N . VAL A 1 199 ? -19.859 3.931 19.596 1.00 95.19 199 VAL A N 1
ATOM 1548 C CA . VAL A 1 199 ? -18.785 4.938 19.614 1.00 95.19 199 VAL A CA 1
ATOM 1549 C C . VAL A 1 199 ? -17.821 4.606 20.750 1.00 95.19 199 VAL A C 1
ATOM 1551 O O . VAL A 1 199 ? -18.217 4.607 21.913 1.00 95.19 199 VAL A O 1
ATOM 1554 N N . HIS A 1 200 ? -16.561 4.334 20.416 1.00 92.75 200 HIS A N 1
ATOM 1555 C CA . HIS A 1 200 ? -15.509 4.007 21.382 1.00 92.75 200 HIS A CA 1
ATOM 1556 C C . HIS A 1 200 ? -14.681 5.227 21.796 1.00 92.75 200 HIS A C 1
ATOM 1558 O O . HIS A 1 200 ? -14.136 5.252 22.896 1.00 92.75 200 HIS A O 1
ATOM 1564 N N . GLY A 1 201 ? -14.606 6.253 20.946 1.00 93.69 201 GLY A N 1
ATOM 1565 C CA . GLY A 1 201 ? -13.919 7.501 21.259 1.00 93.69 201 GLY A CA 1
ATOM 1566 C C . GLY A 1 201 ? -13.562 8.295 20.010 1.00 93.69 201 GLY A C 1
ATOM 1567 O O . GLY A 1 201 ? -14.225 8.177 18.977 1.00 93.69 201 GLY A O 1
ATOM 1568 N N . ASP A 1 202 ? -12.522 9.114 20.121 1.00 95.50 202 ASP A N 1
ATOM 1569 C CA . ASP A 1 202 ? -11.979 9.892 19.007 1.00 95.50 202 ASP A CA 1
ATOM 1570 C C . ASP A 1 202 ? -11.219 9.013 17.991 1.00 95.50 202 ASP A C 1
ATOM 1572 O O . ASP A 1 202 ? -11.184 7.782 18.087 1.00 95.50 202 ASP A O 1
ATOM 1576 N N . GLU A 1 203 ? -10.653 9.638 16.966 1.00 93.44 203 GLU A N 1
ATOM 1577 C CA . GLU A 1 203 ? -9.914 8.990 15.884 1.00 93.44 203 GLU A CA 1
ATOM 1578 C C . GLU A 1 203 ? -8.590 8.338 16.299 1.00 93.44 203 GLU A C 1
ATOM 1580 O O . GLU A 1 203 ? -8.034 7.569 15.516 1.00 93.44 203 GLU A O 1
ATOM 1585 N N . THR A 1 204 ? -8.077 8.627 17.497 1.00 92.88 204 THR A N 1
ATOM 1586 C CA . THR A 1 204 ? -6.800 8.079 17.986 1.00 92.88 204 THR A CA 1
ATOM 1587 C C . THR A 1 204 ? -6.977 6.726 18.666 1.00 92.88 204 THR A C 1
ATOM 1589 O O . THR A 1 204 ? -6.026 5.964 18.819 1.00 92.88 204 THR A O 1
ATOM 1592 N N . VAL A 1 205 ? -8.213 6.363 19.030 1.00 91.62 205 VAL A N 1
ATOM 1593 C CA . VAL A 1 205 ? -8.507 5.063 19.654 1.00 91.62 205 VAL A CA 1
ATOM 1594 C C . VAL A 1 205 ? -8.063 3.900 18.764 1.00 91.62 205 VAL A C 1
ATOM 1596 O O . VAL A 1 205 ? -7.565 2.901 19.283 1.00 91.62 205 VAL A O 1
ATOM 1599 N N . ILE A 1 206 ? -8.185 4.043 17.440 1.00 90.88 206 ILE A N 1
ATOM 1600 C CA . ILE A 1 206 ? -7.781 3.023 16.463 1.00 90.88 206 ILE A CA 1
ATOM 1601 C C . ILE A 1 206 ? -6.260 2.787 16.400 1.00 90.88 206 ILE A C 1
ATOM 1603 O O . ILE A 1 206 ? -5.834 1.760 15.870 1.00 90.88 206 ILE A O 1
ATOM 1607 N N . ASP A 1 207 ? -5.446 3.703 16.938 1.00 88.56 207 ASP A N 1
ATOM 1608 C CA . ASP A 1 207 ? -3.982 3.571 16.980 1.00 88.56 207 ASP A CA 1
ATOM 1609 C C . ASP A 1 207 ? -3.511 2.619 18.077 1.00 88.56 207 ASP A C 1
ATOM 1611 O O . ASP A 1 207 ? -2.395 2.103 18.018 1.00 88.56 207 ASP A O 1
ATOM 1615 N N . ASN A 1 208 ? -4.349 2.404 19.093 1.00 87.88 208 ASN A N 1
ATOM 1616 C CA . ASN A 1 208 ? -4.049 1.492 20.186 1.00 87.88 208 ASN A CA 1
ATOM 1617 C C . ASN A 1 208 ? -4.298 0.050 19.757 1.00 87.88 208 ASN A C 1
ATOM 1619 O O . ASN A 1 208 ? -5.170 -0.214 18.922 1.00 87.88 208 ASN A O 1
ATOM 1623 N N . ASP A 1 209 ? -3.606 -0.888 20.399 1.00 83.31 209 ASP A N 1
ATOM 1624 C CA . ASP A 1 209 ? -3.908 -2.310 20.256 1.00 83.31 209 ASP A CA 1
ATOM 1625 C C . ASP A 1 209 ? -5.410 -2.560 20.513 1.00 83.31 209 ASP A C 1
ATOM 1627 O O . ASP A 1 209 ? -6.015 -1.917 21.384 1.00 83.31 209 ASP A O 1
ATOM 1631 N N . PRO A 1 210 ? -6.058 -3.456 19.750 1.00 82.25 210 PRO A N 1
ATOM 1632 C CA . PRO A 1 210 ? -7.457 -3.777 19.952 1.00 82.25 210 PRO A CA 1
ATOM 1633 C C . PRO A 1 210 ? -7.656 -4.297 21.373 1.00 82.25 210 PRO A C 1
ATOM 1635 O O . PRO A 1 210 ? -6.893 -5.132 21.856 1.00 82.25 210 PRO A O 1
ATOM 1638 N N . ILE A 1 211 ? -8.723 -3.823 22.025 1.00 73.56 211 ILE A N 1
ATOM 1639 C CA . ILE A 1 211 ? -9.054 -4.181 23.415 1.00 73.56 211 ILE A CA 1
ATOM 1640 C C . ILE A 1 211 ? -9.093 -5.703 23.580 1.00 73.56 211 ILE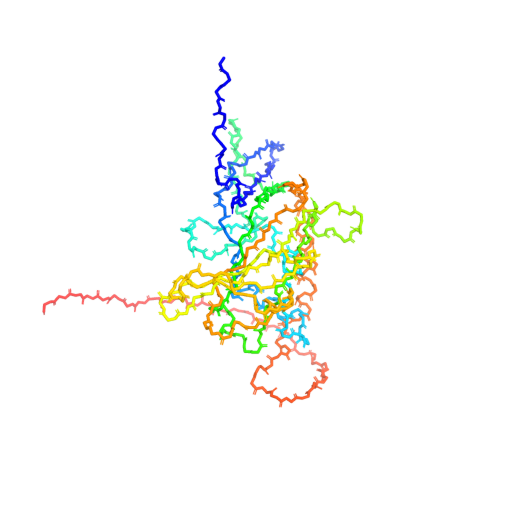 A C 1
ATOM 1642 O O . ILE A 1 211 ? -8.650 -6.238 24.597 1.00 73.56 211 ILE A O 1
ATOM 1646 N N . VAL A 1 212 ? -9.617 -6.405 22.571 1.00 76.44 212 VAL A N 1
ATOM 1647 C CA . VAL A 1 212 ? -9.566 -7.858 22.499 1.00 76.44 212 VAL A CA 1
ATOM 1648 C C . VAL A 1 212 ? -9.402 -8.305 21.047 1.00 76.44 212 VAL A C 1
ATOM 1650 O O . VAL A 1 212 ? -10.002 -7.732 20.141 1.00 76.44 212 VAL A O 1
ATOM 1653 N N . GLY A 1 213 ? -8.619 -9.363 20.834 1.00 82.62 213 GLY A N 1
ATOM 1654 C CA . GLY A 1 213 ? -8.401 -9.956 19.517 1.00 82.62 213 GLY A CA 1
ATOM 1655 C C . GLY A 1 213 ? -7.084 -9.551 18.870 1.00 82.62 213 GLY A C 1
ATOM 1656 O O . GLY A 1 213 ? -6.144 -9.109 19.523 1.00 82.62 213 GLY A O 1
ATOM 1657 N N . VAL A 1 214 ? -7.007 -9.797 17.569 1.00 84.19 214 VAL A N 1
ATOM 1658 C CA . VAL A 1 214 ? -5.805 -9.680 16.753 1.00 84.19 214 VAL A CA 1
ATOM 1659 C C . VAL A 1 214 ? -6.191 -8.947 15.470 1.00 84.19 214 VAL A C 1
ATOM 1661 O O . VAL A 1 214 ? -7.052 -9.419 14.737 1.00 84.19 214 VAL A O 1
ATOM 1664 N N . GLU A 1 215 ? -5.566 -7.806 15.177 1.00 85.81 215 GLU A N 1
ATOM 1665 C CA . GLU A 1 215 ? -5.758 -7.107 13.902 1.00 85.81 215 GLU A CA 1
ATOM 1666 C C . GLU A 1 215 ? -5.423 -8.011 12.714 1.00 85.81 215 GLU A C 1
ATOM 1668 O O . GLU A 1 215 ? -4.354 -8.626 12.679 1.00 85.81 215 GLU A O 1
ATOM 1673 N N . ASP A 1 216 ? -6.328 -8.041 11.740 1.00 85.88 216 ASP A N 1
ATOM 1674 C CA . ASP A 1 216 ? -6.187 -8.795 10.494 1.00 85.88 216 ASP A CA 1
ATOM 1675 C C . ASP A 1 216 ? -5.719 -7.884 9.347 1.00 85.88 216 ASP A C 1
ATOM 1677 O O . ASP A 1 216 ? -4.716 -8.144 8.675 1.00 85.88 216 ASP A O 1
ATOM 1681 N N . PHE A 1 217 ? -6.398 -6.749 9.156 1.00 88.75 217 PHE A N 1
ATOM 1682 C CA . PHE A 1 217 ? -5.979 -5.727 8.199 1.00 88.75 217 PHE A CA 1
ATOM 1683 C C . PHE A 1 217 ? -6.494 -4.334 8.554 1.00 88.75 217 PHE A C 1
ATOM 1685 O O . PHE A 1 217 ? -7.515 -4.168 9.219 1.00 88.75 217 PHE A O 1
ATOM 1692 N N . TYR A 1 218 ? -5.795 -3.333 8.028 1.00 92.81 218 TYR A N 1
ATOM 1693 C CA . TYR A 1 218 ? -6.203 -1.935 7.988 1.00 92.81 218 TYR A CA 1
ATOM 1694 C C . TYR A 1 218 ? -6.686 -1.597 6.581 1.00 92.81 218 TYR A C 1
ATOM 1696 O O . TYR A 1 218 ? -6.086 -2.017 5.585 1.00 92.81 218 TYR A O 1
ATOM 1704 N N . ALA A 1 219 ? -7.775 -0.840 6.505 1.00 93.88 219 ALA A N 1
ATOM 1705 C CA . ALA A 1 219 ? -8.383 -0.403 5.262 1.00 93.88 219 ALA A CA 1
ATOM 1706 C C . ALA A 1 219 ? -8.145 1.091 5.055 1.00 93.88 219 ALA A C 1
ATOM 1708 O O . ALA A 1 219 ? -8.398 1.911 5.937 1.00 93.88 219 ALA A O 1
ATOM 1709 N N . TYR A 1 220 ? -7.699 1.434 3.855 1.00 95.38 220 TYR A N 1
ATOM 1710 C CA . TYR A 1 220 ? -7.380 2.791 3.446 1.00 95.38 220 TYR A CA 1
ATOM 1711 C C . TYR A 1 220 ? -8.180 3.171 2.205 1.00 95.38 220 TYR A C 1
ATOM 1713 O O . TYR A 1 220 ? -8.301 2.365 1.283 1.00 95.38 220 TYR A O 1
ATOM 1721 N N . VAL A 1 221 ? -8.677 4.406 2.134 1.00 95.56 221 VAL A N 1
ATOM 1722 C CA . VAL A 1 221 ? -9.329 4.956 0.937 1.00 95.56 221 VAL A CA 1
ATOM 1723 C C . VAL A 1 221 ? -8.440 5.999 0.279 1.00 95.56 221 VAL A C 1
ATOM 1725 O O . VAL A 1 221 ? -7.893 6.876 0.943 1.00 95.56 221 VAL A O 1
ATOM 1728 N N . ARG A 1 222 ? -8.280 5.915 -1.042 1.00 94.88 222 ARG A N 1
ATOM 1729 C CA . ARG A 1 222 ? -7.490 6.887 -1.799 1.00 94.88 222 ARG A CA 1
ATOM 1730 C C . ARG A 1 222 ? -8.215 8.226 -1.840 1.00 94.88 222 ARG A C 1
ATOM 1732 O O . ARG A 1 222 ? -9.357 8.286 -2.312 1.00 94.88 222 ARG A O 1
ATOM 1739 N N . THR A 1 223 ? -7.538 9.281 -1.410 1.00 95.81 223 THR A N 1
ATOM 1740 C CA . THR A 1 223 ? -8.050 10.658 -1.400 1.00 95.81 223 THR A CA 1
ATOM 1741 C C . THR A 1 223 ? -7.504 11.504 -2.543 1.00 95.81 223 THR A C 1
ATOM 1743 O O . THR A 1 223 ? -8.145 12.473 -2.931 1.00 95.81 223 THR A O 1
ATOM 1746 N N . SER A 1 224 ? -6.377 11.113 -3.140 1.00 94.25 224 SER A N 1
ATOM 1747 C CA . SER A 1 224 ? -5.852 11.759 -4.343 1.00 94.25 224 SER A CA 1
ATOM 1748 C C . SER A 1 224 ? -6.567 11.302 -5.617 1.00 94.25 224 SER A C 1
ATOM 1750 O O . SER A 1 224 ? -6.914 10.123 -5.781 1.00 94.25 224 SER A O 1
ATOM 1752 N N . ASP A 1 225 ? -6.635 12.207 -6.593 1.00 91.12 225 ASP A N 1
ATOM 1753 C CA . ASP A 1 225 ? -7.017 11.882 -7.975 1.00 91.12 225 ASP A CA 1
ATOM 1754 C C . ASP A 1 225 ? -5.910 11.128 -8.730 1.00 91.12 225 ASP A C 1
ATOM 1756 O O . ASP A 1 225 ? -6.159 10.458 -9.733 1.00 91.12 225 ASP A O 1
ATOM 1760 N N . ILE A 1 226 ? -4.680 11.166 -8.211 1.00 89.81 226 ILE A N 1
ATOM 1761 C CA . ILE A 1 226 ? -3.561 10.373 -8.717 1.00 89.81 226 ILE A CA 1
ATOM 1762 C C . ILE A 1 226 ? -3.794 8.910 -8.343 1.00 89.81 226 ILE A C 1
ATOM 1764 O O . ILE A 1 226 ? -3.897 8.564 -7.167 1.00 89.81 226 ILE A O 1
ATOM 1768 N N . ALA A 1 227 ? -3.871 8.059 -9.362 1.00 87.19 227 ALA A N 1
ATOM 1769 C CA . ALA A 1 227 ? -4.065 6.617 -9.236 1.00 87.19 227 ALA A CA 1
ATOM 1770 C C . ALA A 1 227 ? -2.835 5.810 -9.653 1.00 87.19 227 ALA A C 1
ATOM 1772 O O . ALA A 1 227 ? -2.789 4.611 -9.415 1.00 87.19 227 ALA A O 1
ATOM 1773 N N . SER A 1 228 ? -1.868 6.443 -10.313 1.00 86.25 228 SER A N 1
ATOM 1774 C CA . SER A 1 228 ? -0.737 5.748 -10.913 1.00 86.25 228 SER A CA 1
ATOM 1775 C C . SER A 1 228 ? 0.555 6.501 -10.653 1.00 86.25 228 SER A C 1
ATOM 1777 O O . SER A 1 228 ? 0.603 7.725 -10.740 1.00 86.25 228 SER A O 1
ATOM 1779 N N . VAL A 1 229 ? 1.600 5.741 -10.355 1.00 83.62 229 VAL A N 1
ATOM 1780 C CA . VAL A 1 229 ? 2.955 6.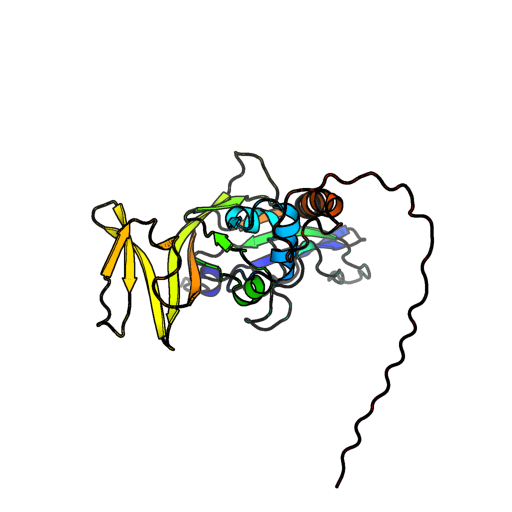216 -10.060 1.00 83.62 229 VAL A CA 1
ATOM 1781 C C . VAL A 1 229 ? 3.880 5.645 -11.123 1.00 83.62 229 VAL A C 1
ATOM 1783 O O . VAL A 1 229 ? 3.802 4.447 -11.405 1.00 83.62 229 VAL A O 1
ATOM 1786 N N . ARG A 1 230 ? 4.739 6.478 -11.715 1.00 85.31 230 ARG A N 1
ATOM 1787 C CA . ARG A 1 230 ? 5.768 6.044 -12.667 1.00 85.31 230 ARG A CA 1
ATOM 1788 C C . ARG A 1 230 ? 7.127 6.301 -12.048 1.00 85.31 230 ARG A C 1
ATOM 1790 O O . ARG A 1 230 ? 7.424 7.426 -11.671 1.00 85.31 230 ARG A O 1
ATOM 1797 N N . SER A 1 231 ? 7.977 5.287 -12.063 1.00 79.50 231 SER A N 1
ATOM 1798 C CA . SER A 1 231 ? 9.312 5.413 -11.492 1.00 79.50 231 SER A CA 1
ATOM 1799 C C . SER A 1 231 ? 10.367 4.831 -12.422 1.00 79.50 231 SER A C 1
ATOM 1801 O O . SER A 1 231 ? 10.208 3.720 -12.938 1.00 79.50 231 SER A O 1
ATOM 1803 N N . ASP A 1 232 ? 11.440 5.592 -12.638 1.00 77.50 232 ASP A N 1
ATOM 1804 C CA . ASP A 1 232 ? 12.596 5.150 -13.415 1.00 77.50 232 ASP A CA 1
ATOM 1805 C C . ASP A 1 232 ? 13.432 4.149 -12.622 1.00 77.50 232 ASP A C 1
ATOM 1807 O O . ASP A 1 232 ? 13.651 4.299 -11.417 1.00 77.50 232 ASP A O 1
ATOM 1811 N N . ILE A 1 233 ? 13.945 3.131 -13.314 1.00 74.44 233 ILE A N 1
ATOM 1812 C CA . ILE A 1 233 ? 14.694 2.043 -12.681 1.00 74.44 233 ILE A CA 1
ATOM 1813 C C . ILE A 1 233 ? 15.897 2.541 -11.882 1.00 74.44 233 ILE A C 1
ATOM 1815 O O . ILE A 1 233 ? 16.192 1.993 -10.827 1.00 74.44 233 ILE A O 1
ATOM 1819 N N . SER A 1 234 ? 16.596 3.563 -12.381 1.00 71.44 234 SER A N 1
ATOM 1820 C CA . SER A 1 234 ? 17.811 4.077 -11.755 1.00 71.44 234 SER A CA 1
ATOM 1821 C C . SER A 1 234 ? 17.479 4.777 -10.449 1.00 71.44 234 SER A C 1
ATOM 1823 O O . SER A 1 234 ? 18.208 4.598 -9.487 1.00 71.44 234 SER A O 1
ATOM 1825 N N . ALA A 1 235 ? 16.348 5.485 -10.383 1.00 66.38 235 ALA A N 1
ATOM 1826 C CA . ALA A 1 235 ? 15.859 6.087 -9.148 1.00 66.38 235 ALA A CA 1
ATOM 1827 C C . ALA A 1 235 ? 15.419 5.013 -8.143 1.00 66.38 235 ALA A C 1
ATOM 1829 O O . ALA A 1 235 ? 15.784 5.094 -6.979 1.00 66.38 235 ALA A O 1
ATOM 1830 N N . ILE A 1 236 ? 14.720 3.960 -8.589 1.00 67.00 236 ILE A N 1
ATOM 1831 C CA . ILE A 1 236 ? 14.306 2.850 -7.712 1.00 67.00 236 ILE A CA 1
ATOM 1832 C C . ILE A 1 236 ? 15.521 2.071 -7.195 1.00 67.00 236 ILE A C 1
ATOM 1834 O O . ILE A 1 236 ? 15.598 1.769 -6.009 1.00 67.00 236 ILE A O 1
ATOM 1838 N N . LYS A 1 237 ? 16.477 1.752 -8.075 1.00 69.25 237 LYS A N 1
ATOM 1839 C CA . LYS A 1 237 ? 17.728 1.079 -7.712 1.00 69.25 237 LYS A CA 1
ATOM 1840 C C . LYS A 1 237 ? 18.568 1.956 -6.806 1.00 69.25 237 LYS A C 1
ATOM 1842 O O . LYS A 1 237 ? 19.093 1.435 -5.842 1.00 69.25 237 LYS A O 1
ATOM 1847 N N . GLN A 1 238 ? 18.682 3.253 -7.084 1.00 66.88 238 GLN A N 1
ATOM 1848 C CA . GLN A 1 238 ? 19.420 4.175 -6.228 1.00 66.88 238 GLN A CA 1
ATOM 1849 C C . GLN A 1 238 ? 18.730 4.332 -4.882 1.00 66.88 238 GLN A C 1
ATOM 1851 O O . GLN A 1 238 ? 19.415 4.240 -3.889 1.00 66.88 238 GLN A O 1
ATOM 1856 N N . ALA A 1 239 ? 17.404 4.449 -4.808 1.00 63.66 239 ALA A N 1
ATOM 1857 C CA . ALA A 1 239 ? 16.692 4.440 -3.534 1.00 63.66 239 ALA A CA 1
ATOM 1858 C C . ALA A 1 239 ? 16.953 3.125 -2.788 1.00 63.66 239 ALA A C 1
ATOM 1860 O O . ALA A 1 239 ? 17.361 3.146 -1.635 1.00 63.66 239 ALA A O 1
ATOM 1861 N N . TYR A 1 240 ? 16.829 1.980 -3.463 1.00 67.00 240 TYR A N 1
ATOM 1862 C CA . TYR A 1 240 ? 17.148 0.667 -2.901 1.00 67.00 240 TYR A CA 1
ATOM 1863 C C . TYR A 1 240 ? 18.620 0.518 -2.493 1.00 67.00 240 TYR A C 1
ATOM 1865 O O . TYR A 1 240 ? 18.891 -0.148 -1.499 1.00 67.00 240 TYR A O 1
ATOM 1873 N N . PHE A 1 241 ? 19.562 1.122 -3.219 1.00 66.06 241 PHE A N 1
ATOM 1874 C CA . PHE A 1 241 ? 20.994 1.104 -2.931 1.00 66.06 241 PHE A CA 1
ATOM 1875 C C . PHE A 1 241 ? 21.398 2.152 -1.910 1.00 66.06 241 PHE A C 1
ATOM 1877 O O . PHE A 1 241 ? 22.341 1.906 -1.189 1.00 66.06 241 PHE A O 1
ATOM 1884 N N . ASP A 1 242 ? 20.745 3.299 -1.818 1.00 61.62 242 ASP A N 1
ATOM 1885 C CA . ASP A 1 242 ? 20.930 4.296 -0.764 1.00 61.62 242 ASP A CA 1
ATOM 1886 C C . ASP A 1 242 ? 20.403 3.732 0.533 1.00 61.62 242 ASP A C 1
ATOM 1888 O O . ASP A 1 242 ? 21.039 3.894 1.571 1.00 61.62 242 ASP A O 1
ATOM 1892 N N . LEU A 1 243 ? 19.305 2.976 0.438 1.00 56.81 243 LEU A N 1
ATOM 1893 C CA . LEU A 1 243 ? 18.921 2.031 1.455 1.00 56.81 243 LEU A CA 1
ATOM 1894 C C . LEU A 1 243 ? 20.100 1.051 1.650 1.00 56.81 243 LEU A C 1
ATOM 1896 O O . LEU A 1 243 ? 20.915 1.256 2.527 1.00 56.81 243 LEU A O 1
ATOM 1900 N N . GLU A 1 244 ? 20.357 0.066 0.799 1.00 58.47 244 GLU A N 1
ATOM 1901 C CA . GLU A 1 244 ? 21.420 -0.941 0.998 1.00 58.47 244 GLU A CA 1
ATOM 1902 C C . GLU A 1 244 ? 22.824 -0.413 1.397 1.00 58.47 244 GLU A C 1
ATOM 1904 O O . GLU A 1 244 ? 23.529 -1.072 2.146 1.00 58.47 244 GLU A O 1
ATOM 1909 N N . THR A 1 245 ? 23.243 0.777 0.977 1.00 53.09 245 THR A N 1
ATOM 1910 C CA . THR A 1 245 ? 24.515 1.450 1.295 1.00 53.09 245 THR A CA 1
ATOM 1911 C C . THR A 1 245 ? 24.459 2.140 2.644 1.00 53.09 245 THR A C 1
ATOM 1913 O O . THR A 1 245 ? 25.423 2.067 3.408 1.00 53.09 245 THR A O 1
ATOM 1916 N N . ALA A 1 246 ? 23.341 2.784 2.986 1.00 51.22 246 ALA A N 1
ATOM 1917 C CA . ALA A 1 246 ? 23.103 3.128 4.375 1.00 51.22 246 ALA A CA 1
ATOM 1918 C C . ALA A 1 246 ? 23.108 1.847 5.230 1.00 51.22 246 ALA A C 1
ATOM 1920 O O . ALA A 1 246 ? 23.630 1.892 6.330 1.00 51.22 246 ALA A O 1
ATOM 1921 N N . TRP A 1 247 ? 22.650 0.694 4.723 1.00 44.75 247 TRP A N 1
ATOM 1922 C CA . TRP A 1 247 ? 22.376 -0.502 5.537 1.00 44.75 247 TRP A CA 1
ATOM 1923 C C . TRP A 1 247 ? 23.597 -1.437 5.641 1.00 44.75 247 TRP A C 1
ATOM 1925 O O . TRP A 1 247 ? 23.822 -2.063 6.672 1.00 44.75 247 TRP A O 1
ATOM 1935 N N . SER A 1 248 ? 24.456 -1.480 4.620 1.00 42.78 248 SER A N 1
ATOM 1936 C CA . SER A 1 248 ? 25.707 -2.257 4.569 1.00 42.78 248 SER A CA 1
ATOM 1937 C C . SER A 1 248 ? 26.797 -1.683 5.472 1.00 42.78 248 SER A C 1
ATOM 1939 O O . SER A 1 248 ? 27.701 -2.406 5.890 1.00 42.78 248 SER A O 1
ATOM 1941 N N . LYS A 1 249 ? 26.667 -0.414 5.880 1.00 46.59 249 LYS A N 1
ATOM 1942 C CA . LYS A 1 249 ? 27.464 0.182 6.966 1.00 46.59 249 LYS A CA 1
ATOM 1943 C C . LYS A 1 249 ? 27.140 -0.422 8.339 1.00 46.59 249 LYS A C 1
ATOM 1945 O O . LYS A 1 249 ? 27.941 -0.281 9.259 1.00 46.59 249 LYS A O 1
ATOM 1950 N N . TYR A 1 250 ? 26.018 -1.135 8.459 1.00 45.97 250 TYR A N 1
ATOM 1951 C CA . TYR A 1 250 ? 25.533 -1.768 9.687 1.00 45.97 250 TYR A CA 1
ATOM 1952 C C . TYR A 1 250 ? 25.462 -3.303 9.571 1.00 45.97 250 TYR A C 1
ATOM 1954 O O . TYR A 1 250 ? 24.791 -3.954 10.363 1.00 45.97 250 TYR A O 1
ATOM 1962 N N . PHE A 1 251 ? 26.200 -3.912 8.628 1.00 39.84 251 PHE A N 1
ATOM 1963 C CA . PHE A 1 251 ? 26.259 -5.372 8.399 1.00 39.84 251 PHE A CA 1
ATOM 1964 C C . PHE A 1 251 ? 26.903 -6.176 9.552 1.00 39.84 251 PHE A C 1
ATOM 1966 O O . PHE A 1 251 ? 27.132 -7.379 9.436 1.00 39.84 251 PHE A O 1
ATOM 1973 N N . ARG A 1 252 ? 27.219 -5.527 10.677 1.00 40.94 252 ARG A N 1
ATOM 1974 C CA . ARG A 1 252 ? 27.539 -6.204 11.935 1.00 40.94 252 ARG A CA 1
ATOM 1975 C C . ARG A 1 252 ? 26.317 -6.092 12.841 1.00 40.94 252 ARG A C 1
ATOM 1977 O O . ARG A 1 252 ? 25.809 -4.984 12.981 1.00 40.94 252 ARG A O 1
ATOM 1984 N N . PRO A 1 253 ? 25.852 -7.187 13.464 1.00 38.78 253 PRO A N 1
ATOM 1985 C CA . PRO A 1 253 ? 24.727 -7.119 14.383 1.00 38.78 253 PRO A CA 1
ATOM 1986 C C . PRO A 1 253 ? 25.089 -6.149 15.514 1.00 38.78 253 PRO A C 1
ATOM 1988 O O . PRO A 1 253 ? 25.951 -6.440 16.337 1.00 38.78 253 PRO A O 1
ATOM 1991 N N . VAL A 1 254 ? 24.477 -4.963 15.513 1.00 43.03 254 VAL A N 1
ATOM 1992 C CA . VAL A 1 254 ? 24.620 -3.985 16.606 1.00 43.03 254 VAL A CA 1
ATOM 1993 C C . VAL A 1 254 ? 23.769 -4.412 17.809 1.00 43.03 254 VAL A C 1
ATOM 1995 O O . VAL A 1 254 ? 24.025 -3.985 18.930 1.00 43.03 254 VAL A O 1
ATOM 1998 N N . TYR A 1 255 ? 22.809 -5.317 17.595 1.00 41.19 255 TYR A N 1
ATOM 1999 C CA . TYR A 1 255 ? 21.925 -5.830 18.632 1.00 41.19 255 TYR A CA 1
ATOM 2000 C C . TYR A 1 255 ? 22.184 -7.308 18.881 1.00 41.19 255 TYR A C 1
ATOM 2002 O O . TYR A 1 255 ? 21.764 -8.173 18.113 1.00 41.19 255 TYR A O 1
ATOM 2010 N N . ASP A 1 256 ? 22.839 -7.584 20.002 1.00 42.69 256 ASP A N 1
ATOM 2011 C CA . ASP A 1 256 ? 22.543 -8.789 20.758 1.00 42.69 256 ASP A CA 1
ATOM 2012 C C . ASP A 1 256 ? 21.181 -8.567 21.433 1.00 42.69 256 ASP A C 1
ATOM 2014 O O . ASP A 1 256 ? 21.079 -7.886 22.453 1.00 42.69 256 ASP A O 1
ATOM 2018 N N . LEU A 1 257 ? 20.114 -9.095 20.826 1.00 43.62 257 LEU A N 1
ATOM 2019 C CA . LEU A 1 257 ? 18.748 -9.003 21.354 1.00 43.62 257 LEU A CA 1
ATOM 2020 C C . LEU A 1 257 ? 18.574 -9.749 22.693 1.00 43.62 257 LEU A C 1
ATOM 2022 O O . LEU A 1 257 ? 17.494 -9.693 23.271 1.00 43.62 257 LEU A O 1
ATOM 2026 N N . THR A 1 258 ? 19.613 -10.428 23.199 1.00 44.81 258 THR A N 1
ATOM 2027 C CA . THR A 1 258 ? 19.588 -11.132 24.490 1.00 44.81 258 THR A CA 1
ATOM 2028 C C . THR A 1 258 ? 20.142 -10.315 25.660 1.00 44.81 258 THR A C 1
ATOM 2030 O O . THR A 1 258 ? 20.095 -10.784 26.798 1.00 44.81 258 THR A O 1
ATOM 2033 N N . ARG A 1 259 ? 20.650 -9.093 25.431 1.00 40.72 259 ARG A N 1
ATOM 2034 C CA . ARG A 1 259 ? 21.247 -8.270 26.494 1.00 40.72 259 ARG A CA 1
ATOM 2035 C C . ARG A 1 259 ? 20.575 -6.911 26.651 1.00 40.72 259 ARG A C 1
ATOM 2037 O O . ARG A 1 259 ? 20.833 -5.970 25.906 1.00 40.72 259 ARG A O 1
ATOM 2044 N N . GLU A 1 260 ? 19.795 -6.779 27.720 1.00 45.44 260 GLU A N 1
ATOM 2045 C CA . GLU A 1 260 ? 19.539 -5.487 28.356 1.00 45.44 260 GLU A CA 1
ATOM 2046 C C . GLU A 1 260 ? 20.866 -4.932 28.909 1.00 45.44 260 GLU A C 1
ATOM 2048 O O . GLU A 1 260 ? 21.350 -5.370 29.952 1.00 45.44 260 GLU A O 1
ATOM 2053 N N . GLY A 1 261 ? 21.510 -3.991 28.212 1.00 41.75 261 GLY A N 1
ATOM 2054 C CA . GLY A 1 261 ? 22.687 -3.313 28.764 1.00 41.75 261 GLY A CA 1
ATOM 2055 C C . GLY A 1 261 ? 23.463 -2.445 27.775 1.00 41.75 261 GLY A C 1
ATOM 2056 O O . GLY A 1 261 ? 23.999 -2.957 26.805 1.00 41.75 261 GLY A O 1
ATOM 2057 N N . ALA A 1 262 ? 23.501 -1.142 28.080 1.00 34.72 262 ALA A N 1
ATOM 2058 C CA . ALA A 1 262 ? 24.304 -0.011 27.580 1.00 34.72 262 ALA A CA 1
ATOM 2059 C C . ALA A 1 262 ? 25.252 -0.174 26.353 1.00 34.72 262 ALA A C 1
ATOM 2061 O O . ALA A 1 262 ? 26.013 -1.134 26.254 1.00 34.72 262 ALA A O 1
ATOM 2062 N N . PRO A 1 263 ? 25.337 0.852 25.476 1.00 36.34 263 PRO A N 1
ATOM 2063 C CA . PRO A 1 263 ? 26.163 0.809 24.271 1.00 36.34 263 PRO A CA 1
ATOM 2064 C C . PRO A 1 263 ? 27.663 0.780 24.600 1.00 36.34 263 PRO A C 1
ATOM 2066 O O . PRO A 1 263 ? 28.220 1.736 25.140 1.00 36.34 263 PRO A O 1
ATOM 2069 N N . THR A 1 264 ? 28.353 -0.292 24.211 1.00 38.94 264 THR A N 1
ATOM 2070 C CA . THR A 1 264 ? 29.820 -0.313 24.149 1.00 38.94 264 THR A CA 1
ATOM 2071 C C . THR A 1 264 ? 30.299 0.224 22.803 1.00 38.94 264 THR A C 1
ATOM 2073 O O . THR A 1 264 ? 29.967 -0.321 21.752 1.00 38.94 264 THR A O 1
ATOM 2076 N N . VAL A 1 265 ? 31.116 1.279 22.841 1.00 37.78 265 VAL A N 1
ATOM 2077 C CA . VAL A 1 265 ? 31.825 1.835 21.678 1.00 37.78 265 VAL A CA 1
ATOM 2078 C C . VAL A 1 265 ? 32.750 0.764 21.071 1.00 37.78 265 VAL A C 1
ATOM 2080 O O . VAL A 1 265 ? 33.499 0.134 21.825 1.00 37.78 265 VAL A O 1
ATOM 2083 N N . PRO A 1 266 ? 32.771 0.550 19.740 1.00 38.47 266 PRO A N 1
ATOM 2084 C CA . PRO A 1 266 ? 33.674 -0.424 19.140 1.00 38.47 266 PRO A CA 1
ATOM 2085 C C . PRO A 1 266 ? 35.119 0.081 19.215 1.00 38.47 266 PRO A C 1
ATOM 2087 O O . PRO A 1 266 ? 35.447 1.137 18.674 1.00 38.47 266 PRO A O 1
ATOM 2090 N N . LYS A 1 267 ? 36.010 -0.696 19.842 1.00 37.03 267 LYS A N 1
ATOM 2091 C CA . LYS A 1 267 ? 37.453 -0.569 19.602 1.00 37.03 267 LYS A CA 1
ATOM 2092 C C . LYS A 1 267 ? 37.743 -1.087 18.191 1.00 37.03 267 LYS A C 1
ATOM 2094 O O . LYS A 1 267 ? 37.281 -2.162 17.820 1.00 37.03 267 LYS A O 1
ATOM 2099 N N . SER A 1 268 ? 38.487 -0.316 17.404 1.00 39.84 268 SER A N 1
ATOM 2100 C CA . SER A 1 268 ? 38.949 -0.702 16.070 1.00 39.84 268 SER A CA 1
ATOM 2101 C C . SER A 1 268 ? 39.850 -1.939 16.141 1.00 39.84 268 SER A C 1
ATOM 2103 O O . SER A 1 268 ? 40.890 -1.884 16.796 1.00 39.84 268 SER A O 1
ATOM 2105 N N . ASP A 1 269 ? 39.476 -3.020 15.452 1.00 36.06 269 ASP A N 1
ATOM 2106 C CA . ASP A 1 269 ? 40.291 -4.236 15.319 1.00 36.06 269 ASP A CA 1
ATOM 2107 C C . ASP A 1 269 ? 40.844 -4.356 13.878 1.00 36.06 269 ASP A C 1
ATOM 2109 O O . ASP A 1 269 ? 40.051 -4.406 12.930 1.00 36.06 269 ASP A O 1
ATOM 2113 N N . PRO A 1 270 ? 42.179 -4.364 13.684 1.00 37.34 270 PRO A N 1
ATOM 2114 C CA . PRO A 1 270 ? 42.835 -4.338 12.376 1.00 37.34 270 PRO A CA 1
ATOM 2115 C C . PRO A 1 270 ? 43.096 -5.723 11.747 1.00 37.34 270 PRO A C 1
ATOM 2117 O O . PRO A 1 270 ? 43.951 -5.839 10.870 1.00 37.34 270 PRO A O 1
ATOM 2120 N N . SER A 1 271 ? 42.394 -6.788 12.143 1.00 32.06 271 SER A N 1
ATOM 2121 C CA . SER A 1 271 ? 42.712 -8.151 11.692 1.00 32.06 271 SER A CA 1
ATOM 2122 C C . SER A 1 271 ? 41.612 -8.814 10.847 1.00 32.06 271 SER A C 1
ATOM 2124 O O . SER A 1 271 ? 40.854 -9.655 11.310 1.00 32.06 271 SER A O 1
ATOM 2126 N N . PHE A 1 272 ? 41.556 -8.490 9.550 1.00 31.77 272 PHE A N 1
ATOM 2127 C CA . PHE A 1 272 ? 40.896 -9.348 8.553 1.00 31.77 272 PHE A CA 1
ATOM 2128 C C . PHE A 1 272 ? 41.755 -9.451 7.288 1.00 31.77 272 PHE A C 1
ATOM 2130 O O . PHE A 1 272 ? 41.588 -8.724 6.311 1.00 31.77 272 PHE A O 1
ATOM 2137 N N . GLN A 1 273 ? 42.698 -10.393 7.320 1.00 30.83 273 GLN A N 1
ATOM 2138 C CA . GLN A 1 273 ? 43.315 -10.966 6.132 1.00 30.83 273 GLN A CA 1
ATOM 2139 C C . GLN A 1 273 ? 42.940 -12.453 6.034 1.00 30.83 273 GLN A C 1
ATOM 2141 O O . GLN A 1 273 ? 43.258 -13.230 6.925 1.00 30.83 273 GLN A O 1
ATOM 2146 N N . ARG A 1 274 ? 42.384 -12.799 4.863 1.00 30.61 274 ARG A N 1
ATOM 2147 C CA . ARG A 1 274 ? 42.428 -14.088 4.139 1.00 30.61 274 ARG A CA 1
ATOM 2148 C C . ARG A 1 274 ? 41.394 -15.201 4.421 1.00 30.61 274 ARG A C 1
ATOM 2150 O O . ARG A 1 274 ? 41.347 -15.796 5.485 1.00 30.61 274 ARG A O 1
ATOM 2157 N N . ALA A 1 275 ? 40.767 -15.563 3.290 1.00 30.80 275 ALA A N 1
ATOM 2158 C CA . ALA A 1 275 ? 40.570 -16.906 2.718 1.00 30.80 275 ALA A CA 1
ATOM 2159 C C . ALA A 1 275 ? 39.274 -17.700 3.016 1.00 30.80 275 ALA A C 1
ATOM 2161 O O . ALA A 1 275 ? 39.121 -18.345 4.043 1.00 30.80 275 ALA A O 1
ATOM 2162 N N . ASN A 1 276 ? 38.408 -17.740 1.992 1.00 30.89 276 ASN A N 1
ATOM 2163 C CA . ASN A 1 276 ? 37.678 -18.937 1.516 1.00 30.89 276 ASN A CA 1
ATOM 2164 C C . ASN A 1 276 ? 38.696 -19.932 0.879 1.00 30.89 276 ASN A C 1
ATOM 2166 O O . ASN A 1 276 ? 39.776 -19.439 0.533 1.00 30.89 276 ASN A O 1
ATOM 2170 N N . PRO A 1 277 ? 38.421 -21.237 0.593 1.00 39.88 277 PRO A N 1
ATOM 2171 C CA . PRO A 1 277 ? 37.110 -21.897 0.417 1.00 39.88 277 PRO A CA 1
ATOM 2172 C C . PRO A 1 277 ? 36.981 -23.344 0.983 1.00 39.88 277 PRO A C 1
ATOM 2174 O O . PRO A 1 277 ? 37.977 -23.993 1.274 1.00 39.88 277 PRO A O 1
ATOM 2177 N N . HIS A 1 278 ? 35.752 -23.877 1.076 1.00 28.03 278 HIS A N 1
ATOM 2178 C CA . HIS A 1 278 ? 35.332 -25.207 0.566 1.00 28.03 278 HIS A CA 1
ATOM 2179 C C . HIS A 1 278 ? 33.941 -25.593 1.108 1.00 28.03 278 HIS A C 1
ATOM 2181 O O . HIS A 1 278 ? 33.777 -25.880 2.288 1.00 28.03 278 HIS A O 1
ATOM 2187 N N . TYR A 1 279 ? 32.949 -25.657 0.218 1.00 26.48 279 TYR A N 1
ATOM 2188 C CA . TYR A 1 279 ? 31.682 -26.360 0.437 1.00 26.48 279 TYR A CA 1
ATOM 2189 C C . TYR A 1 279 ? 31.727 -27.655 -0.385 1.00 26.48 279 TYR A C 1
ATOM 2191 O O . TYR A 1 279 ? 31.862 -27.599 -1.607 1.00 26.48 279 TYR A O 1
ATOM 2199 N N . GLN A 1 280 ? 31.619 -28.811 0.270 1.00 26.61 280 GLN A N 1
ATOM 2200 C CA . GLN A 1 280 ? 31.254 -30.073 -0.375 1.00 26.61 280 GLN A CA 1
ATOM 2201 C C . GLN A 1 280 ? 29.883 -30.505 0.149 1.00 26.61 280 GLN A C 1
ATOM 2203 O O . GLN A 1 280 ? 29.698 -30.738 1.339 1.00 26.61 280 GLN A O 1
ATOM 2208 N N . LEU A 1 281 ? 28.926 -30.585 -0.773 1.00 28.72 281 LEU A N 1
ATOM 2209 C CA . LEU A 1 281 ? 27.619 -31.205 -0.594 1.00 28.72 281 LEU A CA 1
ATOM 2210 C C . LEU A 1 281 ? 27.762 -32.719 -0.755 1.00 28.72 281 LEU A C 1
ATOM 2212 O O . LEU A 1 281 ? 28.241 -33.166 -1.794 1.00 28.72 281 LEU A O 1
ATOM 2216 N N . THR A 1 282 ? 27.247 -33.501 0.194 1.00 28.72 282 THR A N 1
ATOM 2217 C CA . THR A 1 282 ? 26.672 -34.816 -0.125 1.00 28.72 282 THR A CA 1
ATOM 2218 C C . THR A 1 282 ? 25.372 -35.013 0.653 1.00 28.72 282 THR A C 1
ATOM 2220 O O . THR A 1 282 ? 25.348 -35.073 1.877 1.00 28.72 282 THR A 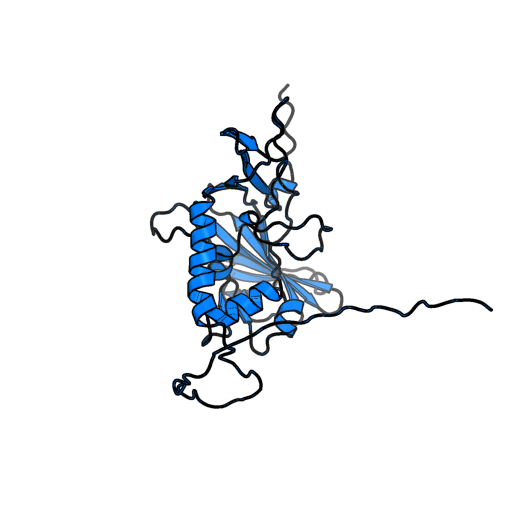O 1
ATOM 2223 N N . ASN A 1 283 ? 24.276 -35.078 -0.103 1.00 27.73 283 ASN A N 1
ATOM 2224 C CA . ASN A 1 283 ? 23.002 -35.649 0.312 1.00 27.73 283 ASN A CA 1
ATOM 2225 C C . ASN A 1 283 ? 23.099 -37.169 0.178 1.00 27.73 283 ASN A C 1
ATOM 2227 O O . ASN A 1 283 ? 23.587 -37.645 -0.842 1.00 27.73 283 ASN A O 1
ATOM 2231 N N . ASN A 1 284 ? 22.567 -37.911 1.146 1.00 29.17 284 ASN A N 1
ATOM 2232 C CA . ASN A 1 284 ? 22.020 -39.247 0.918 1.00 29.17 284 ASN A CA 1
ATOM 2233 C C . ASN A 1 284 ? 21.187 -39.659 2.128 1.00 29.17 284 ASN A C 1
ATOM 2235 O O . ASN A 1 284 ? 21.762 -40.025 3.144 1.00 29.17 284 ASN A O 1
ATOM 2239 N N . HIS A 1 285 ? 19.860 -39.661 1.999 1.00 29.30 285 HI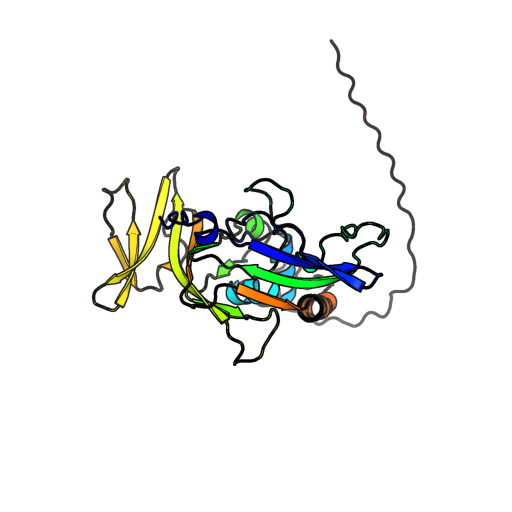S A N 1
ATOM 2240 C CA . HIS A 1 285 ? 18.980 -40.614 2.683 1.00 29.30 285 HIS A CA 1
ATOM 2241 C C . HIS A 1 285 ? 17.752 -40.860 1.798 1.00 29.30 285 HIS A C 1
ATOM 2243 O O . HIS A 1 285 ? 16.875 -40.012 1.662 1.00 29.30 285 HIS A O 1
ATOM 2249 N N . SER A 1 286 ? 17.746 -42.028 1.151 1.00 31.23 286 SER A N 1
ATOM 2250 C CA . SER A 1 286 ? 16.566 -42.627 0.529 1.00 31.23 286 SER A CA 1
ATOM 2251 C C . SER A 1 286 ? 15.788 -43.380 1.604 1.00 31.23 286 SER A C 1
ATOM 2253 O O . SER A 1 286 ? 16.349 -44.255 2.261 1.00 31.23 286 SER A O 1
ATOM 2255 N N . MET A 1 287 ? 14.503 -43.063 1.759 1.00 27.91 287 MET A N 1
ATOM 2256 C CA . MET A 1 287 ? 13.548 -43.944 2.425 1.00 27.91 287 MET A CA 1
ATOM 2257 C C . MET A 1 287 ? 13.087 -45.012 1.432 1.00 27.91 287 MET A C 1
ATOM 2259 O O . MET A 1 287 ? 12.584 -44.678 0.361 1.00 27.91 287 MET A O 1
ATOM 2263 N N . TYR A 1 288 ? 13.221 -46.282 1.809 1.00 30.61 288 TYR A N 1
ATOM 2264 C CA . TYR A 1 288 ? 12.434 -47.366 1.232 1.00 30.61 288 TYR A CA 1
ATOM 2265 C C . TYR A 1 288 ? 11.287 -47.703 2.183 1.00 30.61 288 TYR A C 1
ATOM 2267 O O . TYR A 1 288 ? 11.491 -47.948 3.370 1.00 30.61 288 TYR A O 1
ATOM 2275 N N . VAL A 1 289 ? 10.087 -47.712 1.614 1.00 31.41 289 VAL A N 1
ATOM 2276 C CA . VAL A 1 289 ? 8.872 -48.327 2.145 1.00 31.41 289 VAL A CA 1
ATOM 2277 C C . VAL A 1 289 ? 8.827 -49.755 1.600 1.00 31.41 289 VAL A C 1
ATOM 2279 O O . VAL A 1 289 ? 8.992 -49.923 0.392 1.00 31.41 289 VAL A O 1
ATOM 2282 N N . ASN A 1 290 ? 8.603 -50.762 2.451 1.00 31.61 290 ASN A N 1
ATOM 2283 C CA . ASN A 1 290 ? 7.529 -51.750 2.267 1.00 31.61 290 ASN A CA 1
ATOM 2284 C C . ASN A 1 290 ? 7.524 -52.861 3.330 1.00 31.61 290 ASN A C 1
ATOM 2286 O O . ASN A 1 290 ? 8.570 -53.419 3.651 1.00 31.61 290 ASN A O 1
ATOM 2290 N N . THR A 1 291 ? 6.278 -53.168 3.725 1.00 43.56 291 THR A N 1
ATOM 2291 C CA . THR A 1 291 ? 5.703 -54.357 4.394 1.00 43.56 291 THR A CA 1
ATOM 2292 C C . THR A 1 291 ? 6.193 -54.734 5.780 1.00 43.56 291 THR A C 1
ATOM 2294 O O . THR A 1 291 ? 7.325 -55.246 5.892 1.00 43.56 291 THR A O 1
#

pLDDT: mean 72.71, std 20.55, range [26.48, 96.94]

Organism: NCBI:txid944289

Secondary structure (DSSP, 8-state):
--------THHHH-BEEEEEEE-TT--EEE--PPPPB--EE--HHHHHHHHHHHTT--EEEHHHHHHHH-SB---SS-TTSPP-SBGGGPPPEEP-STT---EE-EEEEEEEEPPSEEEEE--HHHHTTSTT-EEE--SEEEE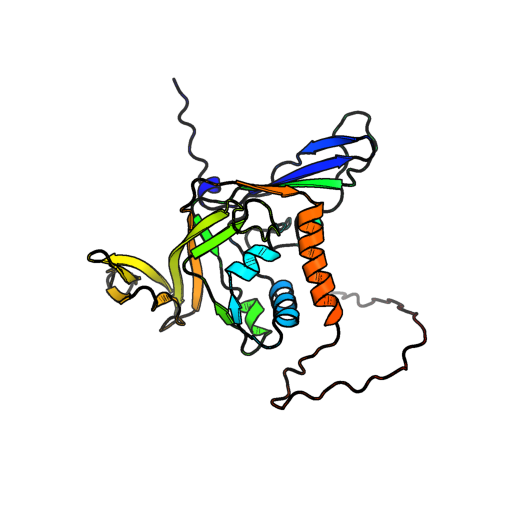ESSTT---TT--EEEEEEEEEEEEETTEEEEEEEEEETTEEEEEEE-GGGTS-EEEEEETTGGGSPPSSSEEEEEEEEE-SS--EEEEEHHHHHHHHHHHHHHHHTT-S----TT----PPPPPP-----------------PPPP--